Protein AF-A0A485KCX7-F1 (afdb_monomer)

pLDDT: mean 84.39, std 15.7, range [34.75, 98.12]

Organism: NCBI:txid120398

Structure (mmCIF, N/CA/C/O backbone):
data_AF-A0A485KCX7-F1
#
_entry.id   AF-A0A485KCX7-F1
#
loop_
_atom_site.group_PDB
_atom_site.id
_atom_site.type_symbol
_atom_site.label_atom_id
_atom_site.label_alt_id
_atom_site.label_comp_id
_atom_site.label_asym_id
_atom_site.label_entity_id
_atom_site.label_seq_id
_atom_site.pdbx_PDB_ins_code
_atom_site.Cartn_x
_atom_site.Cartn_y
_atom_site.Cartn_z
_atom_site.occupancy
_atom_site.B_iso_or_equiv
_atom_site.auth_seq_id
_atom_site.auth_comp_id
_atom_site.auth_asym_id
_atom_site.auth_atom_id
_atom_site.pdbx_PDB_model_num
ATOM 1 N N . MET A 1 1 ? 32.518 5.824 -32.317 1.00 42.19 1 MET A N 1
ATOM 2 C CA . MET A 1 1 ? 31.575 5.920 -33.453 1.00 42.19 1 MET A CA 1
ATOM 3 C C . MET A 1 1 ? 30.174 5.790 -32.867 1.00 42.19 1 MET A C 1
ATOM 5 O O . MET A 1 1 ? 29.836 4.712 -32.404 1.00 42.19 1 MET A O 1
ATOM 9 N N . TYR A 1 2 ? 29.415 6.881 -32.742 1.00 41.94 2 TYR A N 1
ATOM 10 C CA . TYR A 1 2 ? 28.062 6.826 -32.175 1.00 41.94 2 TYR A CA 1
ATOM 11 C C . TYR A 1 2 ? 27.085 6.428 -33.284 1.00 41.94 2 TYR A C 1
ATOM 13 O O . TYR A 1 2 ? 26.795 7.218 -34.177 1.00 41.94 2 TYR A O 1
ATOM 21 N N . SER A 1 3 ? 26.630 5.176 -33.279 1.00 48.94 3 SER A N 1
ATOM 22 C CA . SER A 1 3 ? 25.558 4.734 -34.171 1.00 48.94 3 SER A CA 1
ATOM 23 C C . SER A 1 3 ? 24.233 5.325 -33.687 1.00 48.94 3 SER A C 1
ATOM 25 O O . SER A 1 3 ? 23.755 4.950 -32.623 1.00 48.94 3 SER A O 1
ATOM 27 N N . HIS A 1 4 ? 23.604 6.186 -34.492 1.00 57.78 4 HIS A N 1
ATOM 28 C CA . HIS A 1 4 ? 22.244 6.708 -34.264 1.00 57.78 4 HIS A CA 1
ATOM 29 C C . HIS A 1 4 ? 21.130 5.654 -34.443 1.00 57.78 4 HIS A C 1
ATOM 31 O O . HIS A 1 4 ? 19.949 5.986 -34.403 1.00 57.78 4 HIS A O 1
ATOM 37 N N . ARG A 1 5 ? 21.481 4.390 -34.713 1.00 67.31 5 ARG A N 1
ATOM 38 C CA . ARG A 1 5 ? 20.522 3.311 -34.981 1.00 67.31 5 ARG A CA 1
ATOM 39 C C . ARG A 1 5 ? 20.225 2.524 -33.709 1.00 67.31 5 ARG A C 1
ATOM 41 O O . ARG A 1 5 ? 21.156 2.059 -33.056 1.00 67.31 5 ARG A O 1
ATOM 48 N N . LEU A 1 6 ? 18.934 2.354 -33.415 1.00 79.69 6 LEU A N 1
ATOM 49 C CA . LEU A 1 6 ? 18.443 1.627 -32.240 1.00 79.69 6 LEU A CA 1
ATOM 50 C C . LEU A 1 6 ? 18.735 0.123 -32.323 1.00 79.69 6 LEU A C 1
ATOM 52 O O . LEU A 1 6 ? 19.163 -0.486 -31.347 1.00 79.69 6 LEU A O 1
ATOM 56 N N . LEU A 1 7 ? 18.542 -0.453 -33.510 1.00 87.25 7 LEU A N 1
ATOM 57 C CA . LEU A 1 7 ? 18.726 -1.873 -33.784 1.00 87.25 7 LEU A CA 1
ATOM 58 C C . LEU A 1 7 ? 19.724 -2.071 -34.926 1.00 87.25 7 LEU A C 1
ATOM 60 O O . LEU A 1 7 ? 19.720 -1.331 -35.915 1.00 87.25 7 LEU A O 1
ATOM 64 N N . HIS A 1 8 ? 20.572 -3.084 -34.790 1.00 86.44 8 HIS A N 1
ATOM 65 C CA . HIS A 1 8 ? 21.501 -3.564 -35.807 1.00 86.44 8 HIS A CA 1
ATOM 66 C C . HIS A 1 8 ? 21.065 -4.946 -36.271 1.00 86.44 8 HIS A C 1
ATOM 68 O O . HIS A 1 8 ? 20.721 -5.802 -35.460 1.00 86.44 8 HIS A O 1
ATOM 74 N N . MET A 1 9 ? 21.100 -5.155 -37.582 1.00 89.62 9 MET A N 1
ATOM 75 C CA . MET A 1 9 ? 20.784 -6.427 -38.215 1.00 89.62 9 MET A CA 1
ATOM 76 C C . MET A 1 9 ? 22.079 -7.057 -38.717 1.00 89.62 9 MET A C 1
ATOM 78 O O . MET A 1 9 ? 22.803 -6.434 -39.494 1.00 89.62 9 MET A O 1
ATOM 82 N N . PHE A 1 10 ? 22.355 -8.283 -38.288 1.00 85.19 10 PHE A N 1
ATOM 83 C CA . PHE A 1 10 ? 23.543 -9.032 -38.675 1.00 85.19 10 PHE A CA 1
ATOM 84 C C . PHE A 1 10 ? 23.133 -10.254 -39.501 1.00 85.19 10 PHE A C 1
ATOM 86 O O . PHE A 1 10 ? 22.330 -11.060 -39.019 1.00 85.19 10 PHE A O 1
ATOM 93 N N . PRO A 1 11 ? 23.643 -10.407 -40.736 1.00 87.75 11 PRO A N 1
ATOM 94 C CA . PRO A 1 11 ? 23.338 -11.569 -41.557 1.00 87.75 11 PRO A CA 1
ATOM 95 C C . PRO A 1 11 ? 23.897 -12.843 -40.919 1.00 87.75 11 PRO A C 1
ATOM 97 O O . PRO A 1 11 ? 24.984 -12.852 -40.344 1.00 87.75 11 PRO A O 1
ATOM 100 N N . GLN A 1 12 ? 23.150 -13.933 -41.043 1.00 85.44 12 GLN A N 1
ATOM 101 C CA . GLN A 1 12 ? 23.597 -15.260 -40.651 1.00 85.44 12 GLN A CA 1
ATOM 102 C C . GLN A 1 12 ? 24.157 -15.999 -41.862 1.00 85.44 12 GLN A C 1
ATOM 104 O O . GLN A 1 12 ? 23.519 -16.120 -42.915 1.00 85.44 12 GLN A O 1
ATOM 109 N N . HIS A 1 13 ? 25.353 -16.540 -41.667 1.00 81.81 13 HIS A N 1
ATOM 110 C CA . HIS A 1 13 ? 26.088 -17.314 -42.654 1.00 81.81 13 HIS A CA 1
ATOM 111 C C . HIS A 1 13 ? 26.082 -18.785 -42.236 1.00 81.81 13 HIS A C 1
ATOM 113 O O . HIS A 1 13 ? 26.283 -19.095 -41.062 1.00 81.81 13 HIS A O 1
ATOM 119 N N . SER A 1 14 ? 25.843 -19.690 -43.181 1.00 79.38 14 SER A N 1
ATOM 120 C CA . SER A 1 14 ? 26.096 -21.121 -42.996 1.00 79.38 14 SER A CA 1
ATOM 121 C C . SER A 1 14 ? 27.225 -21.549 -43.930 1.00 79.38 14 SER A C 1
ATOM 123 O O . SER A 1 14 ? 27.584 -20.829 -44.862 1.00 79.38 14 SER A O 1
ATOM 125 N N . SER A 1 15 ? 27.782 -22.738 -43.710 1.00 77.75 15 SER A N 1
ATOM 126 C CA . SER A 1 15 ? 28.839 -23.292 -44.566 1.00 77.75 15 SER A CA 1
ATOM 127 C C . SER A 1 15 ? 28.416 -23.480 -46.029 1.00 77.75 15 SER A C 1
ATOM 129 O O . SER A 1 15 ? 29.278 -23.583 -46.896 1.00 77.75 15 SER A O 1
ATOM 131 N N . SER A 1 16 ? 27.110 -23.517 -46.311 1.00 79.06 16 SER A N 1
ATOM 132 C CA . SER A 1 16 ? 26.548 -23.741 -47.648 1.00 79.06 16 SER A CA 1
ATOM 133 C C . SER A 1 16 ? 25.790 -22.540 -48.223 1.00 79.06 16 SER A C 1
ATOM 135 O O . SER A 1 16 ? 25.491 -22.539 -49.416 1.00 79.06 16 SER A O 1
ATOM 137 N N . GLN A 1 17 ? 25.482 -21.512 -47.423 1.00 74.25 17 GLN A N 1
ATOM 138 C CA . GLN A 1 17 ? 24.741 -20.331 -47.871 1.00 74.25 17 GLN A CA 1
ATOM 139 C C . GLN A 1 17 ? 25.289 -19.044 -47.252 1.00 74.25 17 GLN A C 1
ATOM 141 O O . GLN A 1 17 ? 25.321 -18.869 -46.031 1.00 74.25 17 GLN A O 1
ATOM 146 N N . ALA A 1 18 ? 25.648 -18.104 -48.130 1.00 71.06 18 ALA A N 1
ATOM 147 C CA . ALA A 1 18 ? 26.152 -16.792 -47.743 1.00 71.06 18 ALA A CA 1
ATOM 148 C C . ALA A 1 18 ? 25.097 -15.928 -47.035 1.00 71.06 18 ALA A C 1
ATOM 150 O O . ALA A 1 18 ? 25.478 -15.048 -46.285 1.00 71.06 18 ALA A O 1
ATOM 151 N N . TYR A 1 19 ? 23.798 -16.165 -47.211 1.00 79.06 19 TYR A N 1
ATOM 152 C CA . TYR A 1 19 ? 22.747 -15.459 -46.473 1.00 79.06 19 TYR A CA 1
ATOM 153 C C . TYR A 1 19 ? 21.556 -16.398 -46.307 1.00 79.06 19 TYR A C 1
ATOM 155 O O . TYR A 1 19 ? 20.882 -16.699 -47.287 1.00 79.06 19 TYR A O 1
ATOM 163 N N . HIS A 1 20 ? 21.313 -16.886 -45.091 1.00 82.06 20 HIS A N 1
ATOM 164 C CA . HIS A 1 20 ? 20.176 -17.781 -44.808 1.00 82.06 20 HIS A CA 1
ATOM 165 C C . HIS A 1 20 ? 19.259 -17.266 -43.690 1.00 82.06 20 HIS A C 1
ATOM 167 O O . HIS A 1 20 ? 18.246 -17.885 -43.379 1.00 82.06 20 HIS A O 1
ATOM 173 N N . GLY A 1 21 ? 19.604 -16.123 -43.097 1.00 83.25 21 GLY A N 1
ATOM 174 C CA . GLY A 1 21 ? 18.861 -15.504 -42.011 1.00 83.25 21 GLY A CA 1
ATOM 175 C C . GLY A 1 21 ? 19.552 -14.236 -41.527 1.00 83.25 21 GLY A C 1
ATOM 176 O O . GLY A 1 21 ? 20.557 -13.800 -42.095 1.00 83.25 21 GLY A O 1
ATOM 177 N N . PHE A 1 22 ? 19.021 -13.650 -40.465 1.00 89.44 22 PHE A N 1
ATOM 178 C CA . PHE A 1 22 ? 19.660 -12.568 -39.730 1.00 89.44 22 PHE A CA 1
ATOM 179 C C . PHE A 1 22 ? 19.251 -12.641 -38.262 1.00 89.44 22 PHE A C 1
ATOM 181 O O . PHE A 1 22 ? 18.203 -13.191 -37.926 1.00 89.44 22 PHE A O 1
ATOM 188 N N . TYR A 1 23 ? 20.058 -12.047 -37.392 1.00 87.56 23 TYR A N 1
ATOM 189 C CA . TYR A 1 23 ? 19.634 -11.715 -36.038 1.00 87.56 23 TYR A CA 1
ATOM 190 C C . TYR A 1 23 ? 19.669 -10.202 -35.840 1.00 87.56 23 TYR A C 1
ATOM 192 O O . TYR A 1 23 ? 20.399 -9.480 -36.525 1.00 87.56 23 TYR A O 1
ATOM 200 N N . VAL A 1 24 ? 18.845 -9.725 -34.914 1.00 89.94 24 VAL A N 1
ATOM 201 C CA . VAL A 1 24 ? 18.750 -8.312 -34.555 1.00 89.94 24 VAL A CA 1
ATOM 202 C C . VAL A 1 24 ? 19.248 -8.145 -33.128 1.00 89.94 24 VAL A C 1
ATOM 204 O O . VAL A 1 24 ? 18.918 -8.946 -32.258 1.00 89.94 24 VAL A O 1
ATOM 207 N N . THR A 1 25 ? 20.043 -7.110 -32.888 1.00 90.56 25 THR A N 1
ATOM 208 C CA . THR A 1 25 ? 20.498 -6.725 -31.549 1.00 90.56 25 THR A CA 1
ATOM 209 C C . THR A 1 25 ? 20.440 -5.210 -31.388 1.00 90.56 25 THR A C 1
ATOM 211 O O . THR A 1 25 ? 20.336 -4.480 -32.378 1.00 90.56 25 THR A O 1
ATOM 214 N N . PHE A 1 26 ? 20.488 -4.719 -30.153 1.00 89.81 26 PHE A N 1
ATOM 215 C CA . PHE A 1 26 ? 20.577 -3.287 -29.895 1.00 89.81 26 PHE A CA 1
ATOM 216 C C . PHE A 1 26 ? 21.905 -2.723 -30.392 1.00 89.81 26 PHE A C 1
ATOM 218 O O . PHE A 1 26 ? 22.943 -3.380 -30.339 1.00 89.81 26 PHE A O 1
ATOM 225 N N . GLY A 1 27 ? 21.884 -1.469 -30.843 1.00 85.75 27 GLY A N 1
ATOM 226 C CA . GLY A 1 27 ? 23.098 -0.783 -31.284 1.00 85.75 27 GLY A CA 1
ATOM 227 C C . GLY A 1 27 ? 24.128 -0.558 -30.166 1.00 85.75 27 GLY A C 1
ATOM 228 O O . GLY A 1 27 ? 25.278 -0.242 -30.463 1.00 85.75 27 GLY A O 1
ATOM 229 N N . SER A 1 28 ? 23.717 -0.681 -28.896 1.00 86.56 28 SER A N 1
ATOM 230 C CA . SER A 1 28 ? 24.565 -0.717 -27.693 1.00 86.56 28 SER A CA 1
ATOM 231 C C . SER A 1 28 ? 23.729 -1.070 -26.453 1.00 86.56 28 SER A C 1
ATOM 233 O O . SER A 1 28 ? 22.510 -0.883 -26.480 1.00 86.56 28 SER A O 1
ATOM 235 N N . ASP A 1 29 ? 24.373 -1.461 -25.351 1.00 85.31 29 ASP A N 1
ATOM 236 C CA . ASP A 1 29 ? 23.701 -1.693 -24.059 1.00 85.31 29 ASP A CA 1
ATOM 237 C C . ASP A 1 29 ? 22.976 -0.439 -23.554 1.00 85.31 29 ASP A C 1
ATOM 239 O O . ASP A 1 29 ? 21.819 -0.506 -23.154 1.00 85.31 29 ASP A O 1
ATOM 243 N N . LYS A 1 30 ? 23.592 0.742 -23.704 1.00 84.44 30 LYS A N 1
ATOM 244 C CA . LYS A 1 30 ? 22.960 2.025 -23.356 1.00 84.44 30 LYS A CA 1
ATOM 245 C C . LYS A 1 30 ? 21.650 2.263 -24.117 1.00 84.44 30 LYS A C 1
ATOM 247 O O . LYS A 1 30 ? 20.705 2.813 -23.565 1.00 84.44 30 LYS A O 1
ATOM 252 N N . ILE A 1 31 ? 21.595 1.885 -25.397 1.00 85.25 31 ILE A N 1
ATOM 253 C CA . ILE A 1 31 ? 20.362 1.981 -26.191 1.00 85.25 31 ILE A CA 1
ATOM 254 C C . ILE A 1 31 ? 19.328 0.971 -25.683 1.00 85.25 31 ILE A C 1
ATOM 256 O O . ILE A 1 31 ? 18.152 1.315 -25.605 1.00 85.25 31 ILE A O 1
ATOM 260 N N . ALA A 1 32 ? 19.750 -0.248 -25.335 1.00 84.50 32 ALA A N 1
ATOM 261 C CA . ALA A 1 32 ? 18.863 -1.266 -24.780 1.00 84.50 32 ALA A CA 1
ATOM 262 C C . ALA A 1 32 ? 18.208 -0.791 -23.472 1.00 84.50 32 ALA A C 1
ATOM 264 O O . ALA A 1 32 ? 16.987 -0.865 -23.344 1.00 84.50 32 ALA A O 1
ATOM 265 N N . GLU A 1 33 ? 19.000 -0.229 -22.553 1.00 84.56 33 GLU A N 1
ATOM 266 C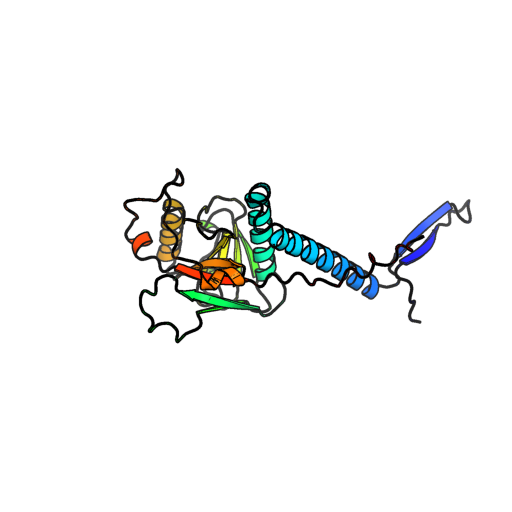 CA . GLU A 1 33 ? 18.529 0.365 -21.294 1.00 84.56 33 GLU A CA 1
ATOM 267 C C . GLU A 1 33 ? 17.545 1.513 -21.546 1.00 84.56 33 GLU A C 1
ATOM 269 O O . GLU A 1 33 ? 16.446 1.517 -21.004 1.00 84.56 33 GLU A O 1
ATOM 274 N N . GLN A 1 34 ? 17.874 2.442 -22.450 1.00 85.19 34 GLN A N 1
ATOM 275 C CA . GLN A 1 34 ? 16.979 3.555 -22.785 1.00 85.19 34 GLN A CA 1
ATOM 276 C C . GLN A 1 34 ? 15.652 3.097 -23.398 1.00 85.19 34 GLN A C 1
ATOM 278 O O . GLN A 1 34 ? 14.607 3.674 -23.104 1.00 85.19 34 GLN A O 1
ATOM 283 N N . VAL A 1 35 ? 15.674 2.086 -24.272 1.00 86.06 35 VAL A N 1
ATOM 284 C CA . VAL A 1 35 ? 14.447 1.514 -24.843 1.00 86.06 35 VAL A CA 1
ATOM 285 C C . VAL A 1 35 ? 13.622 0.837 -23.751 1.00 86.06 35 VAL A C 1
ATOM 287 O O . VAL A 1 35 ? 12.415 1.060 -23.694 1.00 86.06 35 VAL A O 1
ATOM 290 N N . TYR A 1 36 ? 14.260 0.060 -22.873 1.00 86.25 36 TYR A N 1
ATOM 291 C CA . TYR A 1 36 ? 13.602 -0.578 -21.735 1.00 86.25 36 TYR A CA 1
ATOM 292 C C . TYR A 1 36 ? 12.924 0.451 -20.821 1.00 86.25 36 TYR A C 1
ATOM 294 O O . TYR A 1 36 ? 11.723 0.344 -20.568 1.00 86.25 36 TYR A O 1
ATOM 302 N N . ASP A 1 37 ? 13.659 1.481 -20.398 1.00 83.75 37 ASP A N 1
ATOM 303 C CA . ASP A 1 37 ? 13.145 2.537 -19.527 1.00 83.75 37 ASP A CA 1
ATOM 304 C C . ASP A 1 37 ? 11.987 3.289 -20.187 1.00 83.75 37 ASP A C 1
ATOM 306 O O . ASP A 1 37 ? 10.970 3.545 -19.547 1.00 83.75 37 ASP A O 1
ATOM 310 N N . ASN A 1 38 ? 12.095 3.608 -21.481 1.00 86.19 38 ASN A N 1
ATOM 311 C CA . ASN A 1 38 ? 11.027 4.293 -22.209 1.00 86.19 38 ASN A CA 1
ATOM 312 C C . ASN A 1 38 ? 9.742 3.461 -22.273 1.00 86.19 38 ASN A C 1
ATOM 314 O O . ASN A 1 38 ? 8.678 3.990 -21.969 1.00 86.19 38 ASN A O 1
ATOM 318 N N . VAL A 1 39 ? 9.831 2.172 -22.620 1.00 87.56 39 VAL A N 1
ATOM 319 C CA . VAL A 1 39 ? 8.656 1.285 -22.697 1.00 87.56 39 VAL A CA 1
ATOM 320 C C . VAL A 1 39 ? 8.027 1.083 -21.319 1.00 87.56 39 VAL A C 1
ATOM 322 O O . VAL A 1 39 ? 6.800 1.095 -21.191 1.00 87.56 39 VAL A O 1
ATOM 325 N N . MET A 1 40 ? 8.853 0.919 -20.281 1.00 83.44 40 MET A N 1
ATOM 326 C CA . MET A 1 40 ? 8.382 0.792 -18.902 1.00 83.44 40 MET A CA 1
ATOM 327 C C . MET A 1 40 ? 7.648 2.061 -18.455 1.00 83.44 40 MET A C 1
ATOM 329 O O . MET A 1 40 ? 6.521 1.981 -17.965 1.00 83.44 40 MET A O 1
ATOM 333 N N . ASN A 1 41 ? 8.254 3.231 -18.675 1.00 83.50 41 ASN A N 1
ATOM 334 C CA . ASN A 1 41 ? 7.676 4.520 -18.306 1.00 83.50 41 ASN A CA 1
ATOM 335 C C . ASN A 1 41 ? 6.379 4.798 -19.072 1.00 83.50 41 ASN A C 1
ATOM 337 O O . ASN A 1 41 ? 5.380 5.133 -18.447 1.00 83.50 41 ASN A O 1
ATOM 341 N N . GLU A 1 42 ? 6.350 4.584 -20.390 1.00 87.12 42 GLU A N 1
ATOM 342 C CA . GLU A 1 42 ? 5.147 4.765 -21.213 1.00 87.12 42 GLU A CA 1
ATOM 343 C C . GLU A 1 42 ? 4.007 3.836 -20.766 1.00 87.12 42 GLU A C 1
ATOM 345 O O . GLU A 1 42 ? 2.856 4.255 -20.647 1.00 87.12 42 GLU A O 1
ATOM 350 N N . SER A 1 43 ? 4.316 2.576 -20.449 1.00 86.38 43 SER A N 1
ATOM 351 C CA . SER A 1 43 ? 3.316 1.626 -19.950 1.00 86.38 43 SER A CA 1
ATOM 352 C C . SER A 1 43 ? 2.746 2.061 -18.597 1.00 86.38 43 SER A C 1
ATOM 354 O O . SER A 1 43 ? 1.531 2.022 -18.393 1.00 86.38 43 SER A O 1
ATOM 356 N N . MET A 1 44 ? 3.605 2.515 -17.680 1.00 82.81 44 MET A N 1
ATOM 357 C CA . MET A 1 44 ? 3.187 3.032 -16.374 1.00 82.81 44 MET A CA 1
ATOM 358 C C . MET A 1 44 ? 2.378 4.329 -16.495 1.00 82.81 44 MET A C 1
ATOM 360 O O . MET A 1 44 ? 1.374 4.488 -15.794 1.00 82.81 44 MET A O 1
ATOM 364 N N . GLU A 1 45 ? 2.759 5.228 -17.404 1.00 85.38 45 GLU A N 1
ATOM 365 C CA . GLU A 1 45 ? 2.009 6.444 -17.732 1.00 85.38 45 GLU A CA 1
ATOM 366 C C . GLU A 1 45 ? 0.618 6.097 -18.272 1.00 85.38 45 GLU A C 1
ATOM 368 O O . GLU A 1 45 ? -0.372 6.629 -17.773 1.00 85.38 45 GLU A O 1
ATOM 373 N N . ASN A 1 46 ? 0.512 5.145 -19.203 1.00 88.44 46 ASN A N 1
ATOM 374 C CA . ASN A 1 46 ? -0.763 4.701 -19.771 1.00 88.44 46 ASN A CA 1
ATOM 375 C C . ASN A 1 46 ? -1.686 4.060 -18.723 1.00 88.44 46 ASN A C 1
ATOM 377 O O . ASN A 1 46 ? -2.883 4.352 -18.693 1.00 88.44 46 ASN A O 1
ATOM 381 N N . LEU A 1 47 ? -1.149 3.225 -17.825 1.00 88.31 47 LEU A N 1
ATOM 382 C CA . LEU A 1 47 ? -1.921 2.643 -16.719 1.00 88.31 47 LEU A CA 1
ATOM 383 C C . LEU A 1 47 ? -2.394 3.716 -15.730 1.00 88.31 47 LEU A C 1
ATOM 385 O O . LEU A 1 47 ? -3.538 3.682 -15.274 1.00 88.31 47 LEU A O 1
ATOM 389 N N . THR A 1 48 ? -1.538 4.693 -15.428 1.00 86.25 48 THR A N 1
ATOM 390 C CA . THR A 1 48 ? -1.880 5.818 -14.549 1.00 86.25 48 THR A CA 1
ATOM 391 C C . THR A 1 48 ? -2.945 6.708 -15.186 1.00 86.25 48 THR A C 1
ATOM 393 O O . THR A 1 48 ? -3.948 7.025 -14.545 1.00 86.25 48 THR A O 1
ATOM 396 N N . ALA A 1 49 ? -2.790 7.040 -16.468 1.00 88.50 49 ALA A N 1
ATOM 397 C CA . ALA A 1 49 ? -3.769 7.791 -17.243 1.00 88.50 49 ALA A CA 1
ATOM 398 C C . ALA A 1 49 ? -5.116 7.065 -17.283 1.00 88.50 49 ALA A C 1
ATOM 400 O O . ALA A 1 49 ? -6.143 7.687 -17.028 1.00 88.50 49 ALA A O 1
ATOM 401 N N . PHE A 1 50 ? -5.125 5.747 -17.503 1.00 89.75 50 PHE A N 1
ATOM 402 C CA . PHE A 1 50 ? -6.346 4.947 -17.450 1.00 89.75 50 PHE A CA 1
ATOM 403 C C . PHE A 1 50 ? -7.063 5.074 -16.096 1.00 89.75 50 PHE A C 1
ATOM 405 O O . PHE A 1 50 ? -8.277 5.289 -16.076 1.00 89.75 50 PHE A O 1
ATOM 412 N N . MET A 1 51 ? -6.337 4.979 -14.972 1.00 89.38 51 MET A N 1
ATOM 413 C CA . MET A 1 51 ? -6.924 5.114 -13.631 1.00 89.38 51 MET A CA 1
ATOM 414 C C . MET A 1 51 ? -7.552 6.492 -13.392 1.00 89.38 51 MET A C 1
ATOM 416 O O . MET A 1 51 ? -8.607 6.569 -12.760 1.00 89.38 51 MET A O 1
ATOM 420 N N . VAL A 1 52 ? -6.911 7.554 -13.893 1.00 86.38 52 VAL A N 1
ATOM 421 C CA . VAL A 1 52 ? -7.364 8.945 -13.742 1.00 86.38 52 VAL A CA 1
ATOM 422 C C . VAL A 1 52 ? -8.541 9.255 -14.670 1.00 86.38 52 VAL A C 1
ATOM 424 O O . VAL A 1 52 ? -9.567 9.738 -14.204 1.00 86.38 52 VAL A O 1
ATOM 427 N N . ILE A 1 53 ? -8.436 8.934 -15.962 1.00 88.00 53 ILE A N 1
ATOM 428 C CA . ILE A 1 53 ? -9.478 9.209 -16.969 1.00 88.00 53 ILE A CA 1
ATOM 429 C C . ILE A 1 53 ? -10.785 8.498 -16.612 1.00 88.00 53 ILE A C 1
ATOM 431 O O . ILE A 1 53 ? -11.864 9.059 -16.769 1.00 88.00 53 ILE A O 1
ATOM 435 N N . ASN A 1 54 ? -10.695 7.275 -16.090 1.00 87.88 54 ASN A N 1
ATOM 436 C CA . ASN A 1 54 ? -11.860 6.465 -15.743 1.00 87.88 54 ASN A CA 1
ATOM 437 C C . ASN A 1 54 ? -12.256 6.611 -14.268 1.00 87.88 54 ASN A C 1
ATOM 439 O O . ASN A 1 54 ? -12.890 5.713 -13.715 1.00 87.88 54 ASN A O 1
ATOM 443 N N . MET A 1 55 ? -11.880 7.706 -13.593 1.00 84.94 55 MET A N 1
ATOM 444 C CA . MET A 1 55 ? -12.088 7.831 -12.147 1.00 84.94 55 MET A CA 1
ATOM 445 C C . MET A 1 55 ? -13.561 7.716 -11.719 1.00 84.94 55 MET A C 1
ATOM 447 O O . MET A 1 55 ? -13.845 7.149 -10.660 1.00 84.94 55 MET A O 1
ATOM 451 N N . GLU A 1 56 ? -14.480 8.177 -12.569 1.00 86.06 56 GLU A N 1
ATOM 452 C CA . GLU A 1 56 ? -15.932 8.158 -12.346 1.00 86.06 56 GLU A CA 1
ATOM 453 C C . GLU A 1 56 ? -16.621 6.901 -12.900 1.00 86.06 56 GLU A C 1
ATOM 455 O O . GLU A 1 56 ? -17.782 6.639 -12.586 1.00 86.06 56 GLU A O 1
ATOM 460 N N . ASP A 1 57 ? -15.917 6.080 -13.686 1.00 88.31 57 ASP A N 1
ATOM 461 C CA . ASP A 1 57 ? -16.484 4.845 -14.217 1.00 88.31 57 ASP A CA 1
ATOM 462 C C . ASP A 1 57 ? -16.553 3.773 -13.122 1.00 88.31 57 ASP A C 1
ATOM 464 O O . ASP A 1 57 ? -15.544 3.289 -12.587 1.00 88.31 57 ASP A O 1
ATOM 468 N N . THR A 1 58 ? -17.781 3.396 -12.781 1.00 88.19 58 THR A N 1
ATOM 469 C CA . THR A 1 58 ? -18.069 2.398 -11.751 1.00 88.19 58 THR A CA 1
ATOM 470 C C . THR A 1 58 ? -17.753 0.978 -12.215 1.00 88.19 58 THR A C 1
ATOM 472 O O . THR A 1 58 ? -17.352 0.157 -11.384 1.00 88.19 58 THR A O 1
ATOM 475 N N . ASN A 1 59 ? -17.826 0.690 -13.521 1.00 90.25 59 ASN A N 1
ATOM 476 C CA . ASN A 1 59 ? -17.556 -0.645 -14.063 1.00 90.25 59 ASN A CA 1
ATOM 477 C C . ASN A 1 59 ? -16.075 -1.022 -13.939 1.00 90.25 59 ASN A C 1
ATOM 479 O O . ASN A 1 59 ? -15.743 -2.177 -13.672 1.00 90.25 59 ASN A O 1
ATOM 483 N N . SER A 1 60 ? -15.177 -0.044 -14.062 1.00 89.94 60 SER A N 1
ATOM 484 C CA . SER A 1 60 ? -13.735 -0.241 -13.888 1.00 89.94 60 SER A CA 1
ATOM 485 C C . SER A 1 60 ? -13.246 -0.102 -12.444 1.00 89.94 60 SER A C 1
ATOM 487 O O . SER A 1 60 ? -12.067 -0.340 -12.190 1.00 89.94 60 SER A O 1
ATOM 489 N N . SER A 1 61 ? -14.108 0.236 -11.477 1.00 88.38 61 SER A N 1
ATOM 490 C CA . SER A 1 61 ? -13.720 0.539 -10.084 1.00 88.38 61 SER A CA 1
ATOM 491 C C . SER A 1 61 ? -12.825 -0.528 -9.438 1.00 88.38 61 SER A C 1
ATOM 493 O O . SER A 1 61 ? -11.770 -0.212 -8.887 1.00 88.38 61 SER A O 1
ATOM 495 N N . SER A 1 62 ? -13.195 -1.805 -9.564 1.00 89.31 62 SER A N 1
ATOM 496 C CA . SER A 1 62 ? -12.424 -2.929 -9.013 1.00 89.31 62 SER A CA 1
ATOM 497 C C . SER A 1 62 ? -11.061 -3.090 -9.692 1.00 89.31 62 SER A C 1
ATOM 499 O O . SER A 1 62 ? -10.063 -3.377 -9.030 1.00 89.31 62 SER A O 1
ATOM 501 N N . PHE A 1 63 ? -11.006 -2.884 -11.010 1.00 90.56 63 PHE A N 1
ATOM 502 C CA . PHE A 1 63 ? -9.769 -2.969 -11.782 1.00 90.56 63 PHE A CA 1
ATOM 503 C C . PHE A 1 63 ? -8.832 -1.795 -11.472 1.00 90.56 63 PHE A C 1
ATOM 505 O O . PHE A 1 63 ? -7.662 -2.017 -11.167 1.00 90.56 63 PHE A O 1
ATOM 512 N N . ARG A 1 64 ? -9.356 -0.563 -11.433 1.00 93.25 64 ARG A N 1
ATOM 513 C CA . ARG A 1 64 ? -8.607 0.638 -11.029 1.00 93.25 64 ARG A CA 1
ATOM 514 C C . ARG A 1 64 ? -8.069 0.521 -9.612 1.00 93.25 64 ARG A C 1
ATOM 516 O O . ARG A 1 64 ? -6.906 0.827 -9.389 1.00 93.25 64 ARG A O 1
ATOM 523 N N . GLY A 1 65 ? -8.874 0.016 -8.676 1.00 92.56 65 GLY A N 1
ATOM 524 C CA . GLY A 1 65 ? -8.419 -0.237 -7.310 1.00 92.56 65 GLY A CA 1
ATOM 525 C C . GLY A 1 65 ? -7.229 -1.196 -7.272 1.00 92.56 65 GLY A C 1
ATOM 526 O O . GLY A 1 65 ? -6.264 -0.951 -6.552 1.00 92.56 65 GLY A O 1
ATOM 527 N N . LYS A 1 66 ? -7.240 -2.244 -8.107 1.00 91.81 66 LYS A N 1
ATOM 528 C CA . LYS A 1 66 ? -6.113 -3.179 -8.189 1.00 91.81 66 LYS A CA 1
ATOM 529 C C . LYS A 1 66 ? -4.868 -2.568 -8.834 1.00 91.81 66 LYS A C 1
ATOM 531 O O . LYS A 1 66 ? -3.762 -2.818 -8.360 1.00 91.81 66 LYS A O 1
ATOM 536 N N . LEU A 1 67 ? -5.032 -1.785 -9.899 1.00 92.8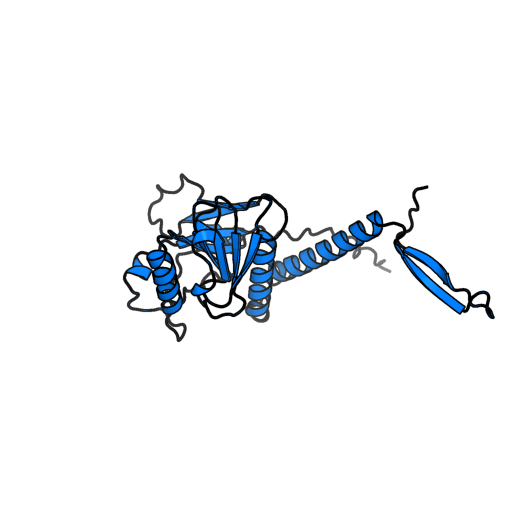1 67 LEU A N 1
ATOM 537 C CA . LEU A 1 67 ? -3.920 -1.059 -10.515 1.00 92.81 67 LEU A CA 1
ATOM 538 C C . LEU A 1 67 ? -3.298 -0.061 -9.535 1.00 92.81 67 LEU A C 1
ATOM 540 O O . LEU A 1 67 ? -2.076 0.022 -9.453 1.00 92.81 67 LEU A O 1
ATOM 544 N N . PHE A 1 68 ? -4.121 0.624 -8.742 1.00 93.88 68 PHE A N 1
ATOM 545 C CA . PHE A 1 68 ? -3.656 1.564 -7.731 1.00 93.88 68 PHE A CA 1
ATOM 546 C C . PHE A 1 68 ? -2.850 0.870 -6.627 1.00 93.88 68 PHE A C 1
ATOM 548 O O . PHE A 1 68 ? -1.756 1.317 -6.298 1.00 93.88 68 PHE A O 1
ATOM 555 N N . GLU A 1 69 ? -3.327 -0.270 -6.117 1.00 94.19 69 GLU A N 1
ATOM 556 C CA . GLU A 1 69 ? -2.574 -1.105 -5.166 1.00 94.19 69 GLU A CA 1
ATOM 557 C C . GLU A 1 69 ? -1.186 -1.476 -5.731 1.00 94.19 69 GLU A C 1
ATOM 559 O O . GLU A 1 69 ? -0.163 -1.319 -5.065 1.00 94.19 69 GLU A O 1
ATOM 564 N N . ILE A 1 70 ? -1.124 -1.914 -6.997 1.00 91.50 70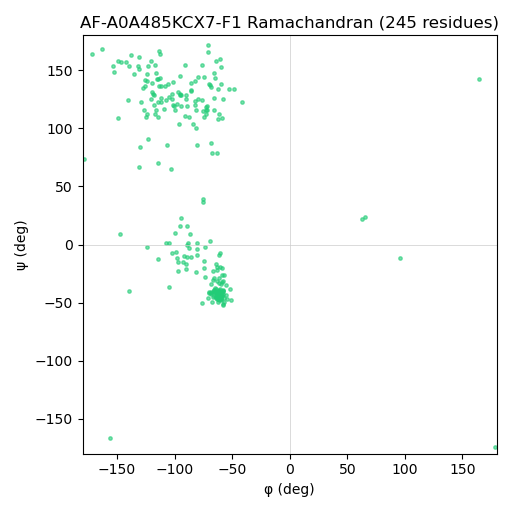 ILE A N 1
ATOM 565 C CA . ILE A 1 70 ? 0.137 -2.246 -7.685 1.00 91.50 70 ILE A CA 1
ATOM 566 C C . ILE A 1 70 ? 1.042 -1.015 -7.814 1.00 91.50 70 ILE A C 1
ATOM 568 O O . ILE A 1 70 ? 2.237 -1.106 -7.531 1.00 91.50 70 ILE A O 1
ATOM 572 N N . PHE A 1 71 ? 0.481 0.127 -8.206 1.00 91.31 71 PHE A N 1
ATOM 573 C CA . PHE A 1 71 ? 1.202 1.389 -8.328 1.00 91.31 71 PHE A CA 1
ATOM 574 C C . PHE A 1 71 ? 1.822 1.819 -6.992 1.00 91.31 71 PHE A C 1
ATOM 576 O O . PHE A 1 71 ? 3.009 2.138 -6.935 1.00 91.31 71 PHE A O 1
ATOM 583 N N . CYS A 1 72 ? 1.068 1.742 -5.896 1.00 92.88 72 CYS A N 1
ATOM 584 C CA . CYS A 1 72 ? 1.577 2.041 -4.563 1.00 92.88 72 CYS A CA 1
ATOM 585 C C . CYS A 1 72 ? 2.687 1.071 -4.135 1.00 92.88 72 CYS A C 1
ATOM 587 O O . CYS A 1 72 ? 3.713 1.517 -3.631 1.00 92.88 72 CYS A O 1
ATOM 589 N N . HIS A 1 73 ? 2.549 -0.236 -4.379 1.00 92.88 73 HIS A N 1
ATOM 590 C CA . HIS A 1 73 ? 3.645 -1.178 -4.119 1.00 92.88 73 HIS A CA 1
ATOM 591 C C . HIS A 1 73 ? 4.916 -0.807 -4.889 1.00 92.88 73 HIS A C 1
ATOM 593 O O . HIS A 1 73 ? 6.006 -0.843 -4.316 1.00 92.88 73 HIS A O 1
ATOM 599 N N . HIS A 1 74 ? 4.779 -0.418 -6.161 1.00 87.62 74 HIS A N 1
ATOM 600 C CA . HIS A 1 74 ? 5.910 0.059 -6.947 1.00 87.62 74 HIS A CA 1
ATOM 601 C C . HIS A 1 74 ? 6.547 1.294 -6.320 1.00 87.62 74 HIS A C 1
ATOM 603 O O . HIS A 1 74 ? 7.762 1.299 -6.176 1.00 87.62 74 HIS A O 1
ATOM 609 N N . HIS A 1 75 ? 5.747 2.251 -5.848 1.00 87.19 75 HIS A N 1
ATOM 610 C CA . HIS A 1 75 ? 6.227 3.479 -5.211 1.00 87.19 75 HIS A CA 1
ATOM 611 C C . HIS A 1 75 ? 7.077 3.241 -3.948 1.00 87.19 75 HIS A C 1
ATOM 613 O O . HIS A 1 75 ? 8.022 3.979 -3.695 1.00 87.19 75 HIS A O 1
ATOM 619 N N . TRP A 1 76 ? 6.784 2.196 -3.165 1.00 87.81 76 TRP A N 1
ATOM 620 C CA . TRP A 1 76 ? 7.619 1.807 -2.014 1.00 87.81 76 TRP A CA 1
ATOM 621 C C . TRP A 1 76 ? 8.853 0.983 -2.394 1.00 87.81 76 TRP A C 1
ATOM 623 O O . TRP A 1 76 ? 9.807 0.924 -1.624 1.00 87.81 76 TRP A O 1
ATOM 633 N N . SER A 1 77 ? 8.821 0.309 -3.544 1.00 81.88 77 SER A N 1
ATOM 634 C CA . SER A 1 77 ? 9.909 -0.559 -4.019 1.00 81.88 77 SER A CA 1
ATOM 635 C C . SER A 1 77 ? 10.861 0.114 -5.012 1.00 81.88 77 SER A C 1
ATOM 637 O O . SER A 1 77 ? 11.929 -0.427 -5.295 1.00 81.88 77 SER A O 1
ATOM 639 N N . SER A 1 78 ? 10.473 1.258 -5.578 1.00 75.50 78 SER A N 1
ATOM 640 C CA . SER A 1 78 ? 11.263 1.992 -6.558 1.00 75.50 78 SER A CA 1
ATOM 641 C C . SER A 1 78 ? 12.434 2.703 -5.894 1.00 75.50 78 SER A C 1
ATOM 643 O O . SER A 1 78 ? 12.316 3.230 -4.791 1.00 75.50 78 SER A O 1
ATOM 645 N N . SER A 1 79 ? 13.563 2.767 -6.598 1.00 61.12 79 SER A N 1
ATOM 646 C CA . SER A 1 79 ? 14.694 3.585 -6.175 1.00 61.12 79 SER A CA 1
ATOM 647 C C . SER A 1 79 ? 14.315 5.064 -6.233 1.00 61.12 79 SER A C 1
ATOM 649 O O . SER A 1 79 ? 14.071 5.601 -7.313 1.00 61.12 79 SER A O 1
ATOM 651 N N . GLY A 1 80 ? 14.299 5.731 -5.087 1.00 68.81 80 GLY A N 1
ATOM 652 C CA . GLY A 1 80 ? 13.991 7.154 -5.011 1.00 68.81 80 GLY A CA 1
ATOM 653 C C . GLY A 1 80 ? 13.665 7.565 -3.587 1.00 68.81 80 GLY A C 1
ATOM 654 O O . GLY A 1 80 ? 13.062 6.807 -2.836 1.00 68.81 80 GLY A O 1
ATOM 655 N N . GLN A 1 81 ? 14.106 8.755 -3.187 1.00 84.88 81 GLN A N 1
ATOM 656 C CA . GLN A 1 81 ? 13.656 9.319 -1.923 1.00 84.88 81 GLN A CA 1
ATOM 657 C C . GLN A 1 81 ? 12.286 9.957 -2.150 1.00 84.88 81 GLN A C 1
ATOM 659 O O . GLN A 1 81 ? 12.167 10.931 -2.895 1.00 84.88 81 GLN A O 1
ATOM 664 N N . HIS A 1 82 ? 11.262 9.417 -1.497 1.00 88.00 82 HIS A N 1
ATOM 665 C CA . HIS A 1 82 ? 9.899 9.928 -1.571 1.00 88.00 82 HIS A CA 1
ATOM 666 C C . HIS A 1 82 ? 9.448 10.428 -0.198 1.00 88.00 82 HIS A C 1
ATOM 668 O O . HIS A 1 82 ? 9.843 9.907 0.847 1.00 88.00 82 HIS A O 1
ATOM 674 N N . LYS A 1 83 ? 8.602 11.456 -0.193 1.00 91.75 83 LYS A N 1
ATOM 675 C CA . LYS A 1 83 ? 7.903 11.928 1.003 1.00 91.75 83 LYS A CA 1
ATOM 676 C C . LYS A 1 83 ? 6.421 11.969 0.672 1.00 91.75 83 LYS A C 1
ATOM 678 O O . LYS A 1 83 ? 6.010 12.725 -0.205 1.00 91.75 83 LYS A O 1
ATOM 683 N N . LEU A 1 84 ? 5.636 11.151 1.360 1.00 94.00 84 LEU A N 1
ATOM 684 C CA . LEU A 1 84 ? 4.186 11.165 1.233 1.00 94.00 84 LEU A CA 1
ATOM 685 C C . LEU A 1 84 ? 3.615 12.130 2.254 1.00 94.00 84 LEU A C 1
ATOM 687 O O . LEU A 1 84 ? 3.951 12.049 3.434 1.00 94.00 84 LEU A O 1
ATOM 691 N N . ILE A 1 85 ? 2.771 13.039 1.785 1.00 94.69 85 ILE A N 1
ATOM 692 C CA . ILE A 1 85 ? 2.140 14.068 2.608 1.00 94.69 85 ILE A CA 1
ATOM 693 C C . ILE A 1 85 ? 0.709 13.661 2.912 1.00 94.69 85 ILE A C 1
ATOM 695 O O . ILE A 1 85 ? 0.004 13.139 2.046 1.00 94.69 85 ILE A O 1
ATOM 699 N N . GLY A 1 86 ? 0.283 13.899 4.143 1.00 94.31 86 GLY A N 1
ATOM 700 C CA . GLY A 1 86 ? -0.987 13.429 4.645 1.00 94.31 86 GLY A CA 1
ATOM 701 C C . GLY A 1 86 ? -1.537 14.238 5.803 1.00 94.31 86 GLY A C 1
ATOM 702 O O . GLY A 1 86 ? -1.073 15.331 6.124 1.00 94.31 86 GLY A O 1
ATOM 703 N N . LYS A 1 87 ? -2.548 13.659 6.445 1.00 93.25 87 LYS A N 1
ATOM 704 C CA . LYS A 1 87 ? -3.195 14.215 7.629 1.00 93.25 87 LYS A CA 1
ATOM 705 C C . LYS A 1 87 ? -3.658 13.118 8.582 1.00 93.25 87 LYS A C 1
ATOM 707 O O . LYS A 1 87 ? -3.930 11.985 8.178 1.00 93.25 87 LYS A O 1
ATOM 712 N N . LEU A 1 88 ? -3.804 13.500 9.844 1.00 93.44 88 LEU A N 1
ATOM 713 C CA . LEU A 1 88 ? -4.584 12.764 10.832 1.00 93.44 88 LEU A CA 1
ATOM 714 C C . LEU A 1 88 ? -6.080 12.881 10.491 1.00 93.44 88 LEU A C 1
ATOM 716 O O . LEU A 1 88 ? -6.547 13.963 10.142 1.00 93.44 88 LEU A O 1
ATOM 720 N N . LEU A 1 89 ? -6.842 11.791 10.602 1.00 91.88 89 LEU A N 1
ATOM 721 C CA . LEU A 1 89 ? -8.271 11.790 10.260 1.00 91.88 89 LEU A CA 1
ATOM 722 C C . LEU A 1 89 ? -9.188 12.153 11.440 1.00 91.88 89 LEU A C 1
ATOM 724 O O . LEU A 1 89 ? -10.308 12.593 11.215 1.00 91.88 89 LEU A O 1
ATOM 728 N N . HIS A 1 90 ? -8.721 12.014 12.684 1.00 82.62 90 HIS A N 1
ATOM 729 C CA . HIS A 1 90 ? -9.523 12.214 13.904 1.00 82.62 90 HIS A CA 1
ATOM 730 C C . HIS A 1 90 ? -9.533 13.657 14.450 1.00 82.62 90 HIS A C 1
ATOM 732 O O . HIS A 1 90 ? -9.884 13.864 15.610 1.00 82.62 90 HIS A O 1
ATOM 738 N N . SER A 1 91 ? -9.119 14.665 13.673 1.00 62.56 91 SER A N 1
ATOM 739 C CA . SER A 1 91 ? -9.103 16.047 14.168 1.00 62.56 91 SER A CA 1
ATOM 740 C C . SER A 1 91 ? -10.481 16.710 14.081 1.00 62.56 91 SER A C 1
ATOM 742 O O . SER A 1 91 ? -10.853 17.237 13.033 1.00 62.56 91 SER A O 1
ATOM 744 N N . ASP A 1 92 ? -11.196 16.760 15.203 1.00 54.72 92 ASP A N 1
ATOM 745 C CA . ASP A 1 92 ? -12.387 17.611 15.368 1.00 54.72 92 ASP A CA 1
ATOM 746 C C . ASP A 1 92 ? -12.039 19.079 15.698 1.00 54.72 92 ASP A C 1
ATOM 748 O O . ASP A 1 92 ? -12.924 19.913 15.887 1.00 54.72 92 ASP A O 1
ATOM 752 N N . SER A 1 93 ? -10.755 19.439 15.771 1.00 46.31 93 SER A N 1
ATOM 753 C CA . SER A 1 93 ? -10.305 20.777 16.154 1.00 46.31 93 SER A CA 1
ATOM 754 C C . SER A 1 93 ? -9.515 21.463 15.038 1.00 46.31 93 SER A C 1
ATOM 756 O O . SER A 1 93 ? -8.534 20.942 14.515 1.00 46.31 93 SER A O 1
ATOM 758 N N . GLN A 1 94 ? -9.897 22.705 14.722 1.00 48.00 94 GLN A N 1
ATOM 759 C CA . GLN A 1 94 ? -9.165 23.588 13.798 1.00 48.00 94 GLN A CA 1
ATOM 760 C C . GLN A 1 94 ? -7.718 23.901 14.247 1.00 48.00 94 GLN A C 1
ATOM 762 O O . GLN A 1 94 ? -6.957 24.486 13.487 1.00 48.00 94 GLN A O 1
ATOM 767 N N . ALA A 1 95 ? -7.322 23.493 15.458 1.00 43.09 95 ALA A N 1
ATOM 768 C CA . ALA A 1 95 ? -6.017 23.769 16.060 1.00 43.09 95 ALA A CA 1
ATOM 769 C C . ALA A 1 95 ? -4.904 22.770 15.677 1.00 43.09 95 ALA A C 1
ATOM 771 O O . ALA A 1 95 ? -3.740 23.028 15.956 1.00 43.09 95 ALA A O 1
ATOM 772 N N . SER A 1 96 ? -5.217 21.636 15.039 1.00 45.50 96 SER A N 1
ATOM 773 C CA . SER A 1 96 ? -4.215 20.630 14.630 1.00 45.50 96 SER A CA 1
ATOM 774 C C . SER A 1 96 ? -3.738 20.772 13.177 1.00 45.50 96 SER A C 1
ATOM 776 O O . SER A 1 96 ? -3.137 19.847 12.638 1.00 45.50 96 SER A O 1
ATOM 778 N N . GLN A 1 97 ? -3.983 21.919 12.535 1.00 50.19 97 GLN A N 1
ATOM 779 C CA . GLN A 1 97 ? -3.477 22.220 11.186 1.00 50.19 97 GLN A CA 1
ATOM 780 C C . GLN A 1 97 ? -1.967 22.533 11.141 1.00 50.19 97 GLN A C 1
ATOM 782 O O . GLN A 1 97 ? -1.431 22.758 10.061 1.00 50.19 97 GLN A O 1
ATOM 787 N N . GLU A 1 98 ? -1.262 22.546 12.277 1.00 50.53 98 GLU A N 1
ATOM 788 C CA . GLU A 1 98 ? 0.111 23.074 12.344 1.00 50.53 98 GLU A CA 1
ATOM 789 C C . GLU A 1 98 ? 1.231 22.055 12.061 1.00 50.53 98 GLU A C 1
ATOM 791 O O . GLU A 1 98 ? 2.368 22.465 11.834 1.00 50.53 98 GLU A O 1
ATOM 796 N N . ALA A 1 99 ? 0.951 20.748 11.997 1.00 57.69 99 ALA A N 1
ATOM 797 C CA . ALA A 1 99 ? 1.956 19.750 11.616 1.00 57.69 99 ALA A CA 1
ATOM 798 C C . ALA A 1 99 ? 1.483 18.902 10.428 1.00 57.69 99 ALA A C 1
ATOM 800 O O . ALA A 1 99 ? 0.591 18.063 10.550 1.00 57.69 99 ALA A O 1
ATOM 801 N N . GLU A 1 100 ? 2.113 19.115 9.273 1.00 78.00 100 GLU A N 1
ATOM 802 C CA . GLU A 1 100 ? 1.970 18.270 8.087 1.00 78.00 100 GLU A CA 1
ATOM 803 C C . GLU A 1 100 ? 2.391 16.828 8.435 1.00 78.00 100 GLU A C 1
ATOM 805 O O . GLU A 1 100 ? 3.574 16.549 8.652 1.00 78.00 100 GLU A O 1
ATOM 810 N N . TYR A 1 101 ? 1.431 15.897 8.510 1.00 91.50 101 TYR A N 1
ATOM 811 C CA . TYR A 1 101 ? 1.748 14.481 8.702 1.00 91.50 101 TYR A CA 1
ATOM 812 C C . TYR A 1 101 ? 2.440 13.957 7.446 1.00 91.50 101 TYR A C 1
ATOM 814 O O . TYR A 1 101 ? 2.015 14.241 6.324 1.00 91.50 101 TYR A O 1
ATOM 822 N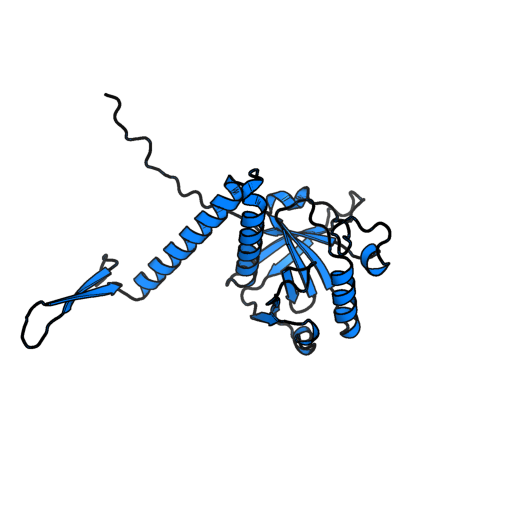 N . SER A 1 102 ? 3.516 13.189 7.611 1.00 93.75 102 SER A N 1
ATOM 823 C CA . SER A 1 102 ? 4.231 12.657 6.459 1.00 93.75 102 SER A CA 1
ATOM 824 C C . SER A 1 102 ? 4.974 11.365 6.739 1.00 93.75 102 SER A C 1
ATOM 826 O O . SER A 1 102 ? 5.410 11.106 7.857 1.00 93.75 102 SER A O 1
ATOM 828 N N . ILE A 1 103 ? 5.151 10.580 5.678 1.00 94.50 103 ILE A N 1
ATOM 829 C CA . ILE A 1 103 ? 5.923 9.340 5.688 1.00 94.50 103 ILE A CA 1
ATOM 830 C C . ILE A 1 103 ? 7.086 9.503 4.719 1.00 94.50 103 ILE A C 1
ATOM 832 O O . ILE A 1 103 ? 6.890 9.729 3.524 1.00 94.50 103 ILE A O 1
ATOM 836 N N . ALA A 1 104 ? 8.303 9.381 5.241 1.00 92.38 104 ALA A N 1
ATOM 837 C CA . ALA A 1 104 ? 9.508 9.335 4.429 1.00 92.38 104 ALA A CA 1
ATOM 838 C C . ALA A 1 104 ? 9.780 7.900 3.958 1.00 92.38 104 ALA A C 1
ATOM 840 O O . ALA A 1 104 ? 9.781 6.953 4.752 1.00 92.38 104 ALA A O 1
ATOM 841 N N . ILE A 1 105 ? 10.049 7.763 2.665 1.00 91.94 105 ILE A N 1
ATOM 842 C CA . ILE A 1 105 ? 10.485 6.534 2.011 1.00 91.94 105 ILE A CA 1
ATOM 843 C C . ILE A 1 105 ? 11.913 6.805 1.521 1.00 91.94 105 ILE A C 1
ATOM 845 O O . ILE A 1 105 ? 12.106 7.660 0.650 1.00 91.94 105 ILE A O 1
ATOM 849 N N . PRO A 1 106 ? 12.938 6.180 2.122 1.00 90.56 106 PRO A N 1
ATOM 850 C CA . PRO A 1 106 ? 14.315 6.395 1.708 1.00 90.56 106 PRO A CA 1
ATOM 851 C C . PRO A 1 106 ? 14.577 5.756 0.343 1.00 90.56 106 PRO A C 1
ATOM 853 O O . PRO A 1 106 ? 13.829 4.902 -0.117 1.00 90.56 106 PRO A O 1
ATOM 856 N N . GLN A 1 107 ? 15.701 6.124 -0.270 1.00 87.19 107 GLN A N 1
ATOM 857 C CA . GLN A 1 107 ? 16.091 5.622 -1.589 1.00 87.19 107 GLN A CA 1
ATOM 858 C C . GLN A 1 107 ? 16.219 4.092 -1.663 1.00 87.19 107 GLN A C 1
ATOM 860 O O . GLN A 1 107 ? 16.001 3.512 -2.724 1.00 87.19 107 GLN A O 1
ATOM 865 N N . LEU A 1 108 ? 16.607 3.454 -0.556 1.00 87.00 108 LEU A N 1
ATOM 866 C CA . LEU A 1 108 ? 16.755 2.007 -0.454 1.00 87.00 108 LEU A CA 1
ATOM 867 C C . LEU A 1 108 ? 15.765 1.466 0.570 1.00 87.00 108 LEU A C 1
ATOM 869 O O . LEU A 1 108 ? 15.915 1.687 1.773 1.00 87.00 108 LEU A O 1
ATOM 873 N N . VAL A 1 109 ? 14.792 0.712 0.075 1.00 91.38 109 VAL A N 1
ATOM 874 C CA . VAL A 1 109 ? 13.831 -0.036 0.880 1.00 91.38 109 VAL A CA 1
ATOM 875 C C . VAL A 1 109 ? 13.977 -1.504 0.525 1.00 91.38 109 VAL A C 1
ATOM 877 O O . VAL A 1 109 ? 13.900 -1.883 -0.643 1.00 91.38 109 VAL A O 1
ATOM 880 N N . GLU A 1 110 ? 14.213 -2.353 1.521 1.00 91.81 110 GLU A N 1
ATOM 881 C CA . GLU A 1 110 ? 14.254 -3.788 1.265 1.00 91.81 110 GLU A CA 1
ATOM 882 C C . GLU A 1 110 ? 12.837 -4.356 1.238 1.00 91.81 110 GLU A C 1
ATOM 884 O O . GLU A 1 110 ? 12.106 -4.296 2.228 1.00 91.81 110 GLU A O 1
ATOM 889 N N . VAL A 1 111 ? 12.460 -4.935 0.100 1.00 92.44 111 VAL A N 1
ATOM 890 C CA . VAL A 1 111 ? 11.143 -5.539 -0.086 1.00 92.44 111 VAL A CA 1
ATOM 891 C C . VAL A 1 111 ? 11.179 -7.010 0.306 1.00 92.44 111 VAL A C 1
ATOM 893 O O . VAL A 1 111 ? 11.950 -7.800 -0.239 1.00 92.44 111 VAL A O 1
ATOM 896 N N . ARG A 1 112 ? 10.289 -7.399 1.217 1.00 93.00 112 ARG A N 1
ATOM 897 C CA . ARG A 1 112 ? 10.104 -8.776 1.676 1.00 93.00 112 ARG A CA 1
ATOM 898 C C . ARG A 1 112 ? 8.667 -9.212 1.454 1.00 93.00 112 ARG A C 1
ATOM 900 O O . ARG A 1 112 ? 7.742 -8.406 1.405 1.00 93.00 112 ARG A O 1
ATOM 907 N N . SER A 1 113 ? 8.470 -10.515 1.307 1.00 92.88 113 SER A N 1
ATOM 908 C CA . SER A 1 113 ? 7.137 -11.098 1.168 1.00 92.88 113 SER A CA 1
ATOM 909 C C . SER A 1 113 ? 6.857 -12.081 2.291 1.00 92.88 113 SER A C 1
ATOM 911 O O . SER A 1 113 ? 7.713 -12.906 2.601 1.00 92.88 113 SER A O 1
ATOM 913 N N . PHE A 1 114 ? 5.645 -12.063 2.839 1.00 93.19 114 PHE A N 1
ATOM 914 C CA . PHE A 1 114 ? 5.250 -12.933 3.950 1.00 93.19 114 PHE A CA 1
ATOM 915 C C . PHE A 1 114 ? 3.906 -13.621 3.689 1.00 93.19 114 PHE A C 1
ATOM 917 O O . PHE A 1 114 ? 3.071 -13.119 2.934 1.00 93.19 114 PHE A O 1
ATOM 924 N N . SER A 1 115 ? 3.690 -14.788 4.300 1.00 91.38 115 SER A N 1
ATOM 925 C CA . SER A 1 115 ? 2.420 -15.527 4.206 1.00 91.38 115 SER A CA 1
ATOM 926 C C . SER A 1 115 ? 1.601 -15.401 5.490 1.00 91.38 115 SER A C 1
ATOM 928 O O . SER A 1 115 ? 0.372 -15.321 5.441 1.00 91.38 115 SER A O 1
ATOM 930 N N . LYS A 1 116 ? 2.279 -15.375 6.643 1.00 92.06 116 LYS A N 1
ATOM 931 C CA . LYS A 1 116 ? 1.708 -15.197 7.981 1.00 92.06 116 LYS A CA 1
ATOM 932 C C . LYS A 1 116 ? 2.483 -14.112 8.732 1.00 92.06 116 LYS A C 1
ATOM 934 O O . LYS A 1 116 ? 3.682 -13.967 8.536 1.00 92.06 116 LYS A O 1
ATOM 939 N N . LEU A 1 117 ? 1.832 -13.397 9.653 1.00 91.31 117 LEU A N 1
ATOM 940 C CA . LEU A 1 117 ? 2.508 -12.386 10.489 1.00 91.31 117 LEU A CA 1
ATOM 941 C C . LEU A 1 117 ? 3.620 -12.987 11.365 1.00 91.31 117 LEU A C 1
ATOM 943 O O . LEU A 1 117 ? 4.597 -12.321 11.690 1.00 91.31 117 LEU A O 1
ATOM 947 N N . SER A 1 118 ? 3.484 -14.260 11.749 1.00 89.75 118 SER A N 1
ATOM 948 C CA . SER A 1 118 ? 4.520 -14.998 12.478 1.00 89.75 118 SER A CA 1
ATOM 949 C C . SER A 1 118 ? 5.815 -15.169 11.689 1.00 89.75 118 SER A C 1
ATOM 951 O O . SER A 1 118 ? 6.850 -15.388 12.309 1.00 89.75 118 SER A O 1
ATOM 953 N N . ASP A 1 119 ? 5.748 -15.076 10.358 1.00 90.12 119 ASP A N 1
ATOM 954 C CA . ASP A 1 119 ? 6.886 -15.271 9.459 1.00 90.12 119 ASP A CA 1
ATOM 955 C C . ASP A 1 119 ? 7.776 -14.023 9.377 1.00 90.12 119 ASP A C 1
ATOM 957 O O . ASP A 1 119 ? 8.790 -14.073 8.694 1.00 90.12 119 ASP A O 1
ATOM 961 N N . ILE A 1 120 ? 7.389 -12.918 10.029 1.00 89.75 120 ILE A N 1
ATOM 962 C CA . ILE A 1 120 ? 8.153 -11.669 10.106 1.00 89.75 120 ILE A CA 1
ATOM 963 C C . ILE A 1 120 ? 8.961 -11.677 11.422 1.00 89.75 120 ILE A C 1
ATOM 965 O O . ILE A 1 120 ? 8.366 -11.514 12.503 1.00 89.75 120 ILE A O 1
ATOM 969 N N . PRO A 1 121 ? 10.284 -11.938 11.387 1.00 84.50 121 PRO A N 1
ATOM 970 C CA . PRO A 1 121 ? 11.124 -11.930 12.576 1.00 84.50 121 PRO A CA 1
ATOM 971 C C . PRO A 1 121 ? 11.124 -10.576 13.292 1.00 84.50 121 PRO A C 1
ATOM 973 O O . PRO A 1 121 ? 11.251 -9.523 12.682 1.00 84.50 121 PRO A O 1
ATOM 976 N N . VAL A 1 122 ? 11.059 -10.599 14.626 1.00 77.12 122 VAL A N 1
ATOM 977 C CA . VAL A 1 122 ? 11.086 -9.370 15.448 1.00 77.12 122 VAL A CA 1
ATOM 978 C C . VAL A 1 122 ? 12.401 -8.608 15.291 1.00 77.12 122 VAL A C 1
ATOM 980 O O . VAL A 1 122 ? 12.403 -7.383 15.343 1.00 77.12 122 VAL A O 1
ATOM 983 N N . SER A 1 123 ? 13.506 -9.323 15.054 1.00 78.56 123 SER A N 1
ATOM 984 C CA . SER A 1 123 ? 14.824 -8.727 14.813 1.00 78.56 123 SER A CA 1
ATOM 985 C C . SER A 1 123 ? 14.827 -7.747 13.640 1.00 78.56 123 SER A C 1
ATOM 987 O O . SER A 1 123 ? 15.613 -6.810 13.640 1.00 78.56 123 SER A O 1
ATOM 989 N N . GLU A 1 124 ? 13.915 -7.910 12.681 1.00 75.88 124 GLU A N 1
ATOM 990 C CA . GLU A 1 124 ? 13.782 -7.013 11.533 1.00 75.88 124 GLU A CA 1
ATOM 991 C C . GLU A 1 124 ? 13.336 -5.601 11.944 1.00 75.88 124 GLU A C 1
ATOM 993 O O . GLU A 1 124 ? 13.727 -4.624 11.315 1.00 75.88 124 GLU A O 1
ATOM 998 N N . PHE A 1 125 ? 12.586 -5.479 13.043 1.00 77.19 125 PHE A N 1
ATOM 999 C CA . PHE A 1 125 ? 12.154 -4.198 13.610 1.00 77.19 125 PHE A CA 1
ATOM 1000 C C . PHE A 1 125 ? 13.156 -3.621 14.621 1.00 77.19 125 PHE A C 1
ATOM 1002 O O . PHE A 1 125 ? 12.918 -2.561 15.189 1.00 77.19 125 PHE A O 1
ATOM 1009 N N . ALA A 1 126 ? 14.269 -4.310 14.882 1.00 71.38 126 ALA A N 1
ATOM 1010 C CA . ALA A 1 126 ? 15.351 -3.790 15.718 1.00 71.38 126 ALA A CA 1
ATOM 1011 C C . ALA A 1 126 ? 16.433 -3.076 14.888 1.00 71.38 126 ALA A C 1
ATOM 1013 O O . ALA A 1 126 ? 17.258 -2.347 15.436 1.00 71.38 126 ALA A O 1
ATOM 1014 N N . GLU A 1 127 ? 16.440 -3.283 13.570 1.00 68.25 127 GLU A N 1
ATOM 1015 C CA . GLU A 1 127 ? 17.399 -2.671 12.657 1.00 68.25 127 GLU A CA 1
ATOM 1016 C C . GLU A 1 127 ? 16.926 -1.281 12.207 1.00 68.25 127 GLU A C 1
ATOM 1018 O O . GLU A 1 127 ? 15.761 -1.078 11.854 1.00 68.25 127 GLU A O 1
ATOM 1023 N N . ALA A 1 128 ? 17.857 -0.322 12.136 1.00 77.19 128 ALA A N 1
ATOM 1024 C CA . ALA A 1 128 ? 17.630 1.027 11.605 1.00 77.19 128 ALA A CA 1
ATOM 1025 C C . ALA A 1 128 ? 17.554 1.046 10.060 1.00 77.19 128 ALA A C 1
ATOM 1027 O O . ALA A 1 128 ? 18.103 1.931 9.403 1.00 77.19 128 ALA A O 1
ATOM 1028 N N . LYS A 1 129 ? 16.921 0.029 9.468 1.00 87.94 129 LYS A N 1
ATOM 1029 C CA . LYS A 1 129 ? 16.777 -0.155 8.023 1.00 87.94 129 LYS A CA 1
ATOM 1030 C C . LYS A 1 129 ? 15.309 -0.068 7.624 1.00 87.94 129 LYS A C 1
ATOM 1032 O O . LYS A 1 129 ? 14.441 -0.582 8.321 1.00 87.94 129 LYS A O 1
ATOM 1037 N N . ALA A 1 130 ? 15.042 0.539 6.469 1.00 91.94 130 ALA A N 1
ATOM 1038 C CA . ALA A 1 130 ? 13.705 0.564 5.897 1.00 91.94 130 ALA A CA 1
ATOM 1039 C C . ALA A 1 130 ? 13.340 -0.785 5.259 1.00 91.94 130 ALA A C 1
ATOM 1041 O O . ALA A 1 130 ? 14.041 -1.274 4.366 1.00 91.94 130 ALA A O 1
ATOM 1042 N N . LEU A 1 131 ? 12.227 -1.365 5.706 1.00 93.94 131 LEU A N 1
ATOM 1043 C CA . LEU A 1 131 ? 11.715 -2.656 5.252 1.00 93.94 131 LEU A CA 1
ATOM 1044 C C . LEU A 1 131 ? 10.269 -2.510 4.788 1.00 93.94 131 LEU A C 1
ATOM 1046 O O . LEU A 1 131 ? 9.449 -1.879 5.454 1.00 93.94 131 LEU A O 1
ATOM 1050 N N . TYR A 1 132 ? 9.942 -3.135 3.665 1.00 95.19 132 TYR A N 1
ATOM 1051 C CA . TYR A 1 132 ? 8.603 -3.134 3.099 1.00 95.19 132 TYR A CA 1
ATOM 1052 C C . TYR A 1 132 ? 8.097 -4.558 2.912 1.00 95.19 132 TYR A C 1
ATOM 1054 O O . TYR A 1 132 ? 8.599 -5.315 2.082 1.00 95.19 132 TYR A O 1
ATOM 1062 N N . PHE A 1 133 ? 7.087 -4.931 3.687 1.00 94.62 133 PHE A N 1
ATOM 1063 C CA . PHE A 1 133 ? 6.527 -6.272 3.705 1.00 94.62 133 PHE A CA 1
ATOM 1064 C C . PHE A 1 133 ? 5.235 -6.328 2.902 1.00 94.62 133 PHE A C 1
ATOM 1066 O O . PHE A 1 133 ? 4.234 -5.693 3.248 1.00 94.62 133 PHE A O 1
ATOM 1073 N N . ARG A 1 134 ? 5.233 -7.167 1.868 1.00 93.88 134 ARG A N 1
ATOM 1074 C CA . ARG A 1 134 ? 4.061 -7.449 1.044 1.00 93.88 134 ARG A CA 1
ATOM 1075 C C . ARG A 1 134 ? 3.477 -8.829 1.373 1.00 93.88 134 ARG A C 1
ATOM 1077 O O . ARG A 1 134 ? 4.199 -9.829 1.328 1.00 93.88 134 ARG A O 1
ATOM 1084 N N . PRO A 1 135 ? 2.180 -8.938 1.682 1.00 92.75 135 PRO A N 1
ATOM 1085 C CA . PRO A 1 135 ? 1.553 -10.231 1.881 1.00 92.75 135 PRO A CA 1
ATOM 1086 C C . PRO A 1 135 ? 1.462 -10.989 0.547 1.00 92.75 135 PRO A C 1
ATOM 1088 O O . PRO A 1 135 ? 1.087 -10.432 -0.483 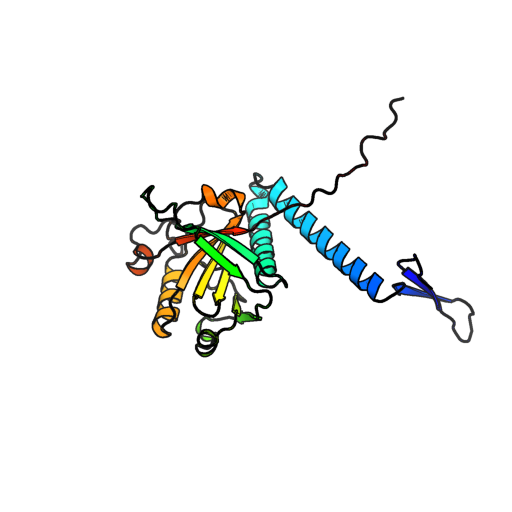1.00 92.75 135 PRO A O 1
ATOM 1091 N N . LYS A 1 136 ? 1.767 -12.291 0.558 1.00 89.81 136 LYS A N 1
ATOM 1092 C CA . LYS A 1 136 ? 1.613 -13.176 -0.616 1.00 89.81 136 LYS A CA 1
ATOM 1093 C C . LYS A 1 136 ? 0.150 -13.528 -0.905 1.00 89.81 136 LYS A C 1
ATOM 1095 O O . LYS A 1 136 ? -0.174 -13.978 -1.999 1.00 89.81 136 LYS A O 1
ATOM 1100 N N . GLN A 1 137 ? -0.718 -13.386 0.095 1.00 84.44 137 GLN A N 1
ATOM 1101 C CA . GLN A 1 137 ? -2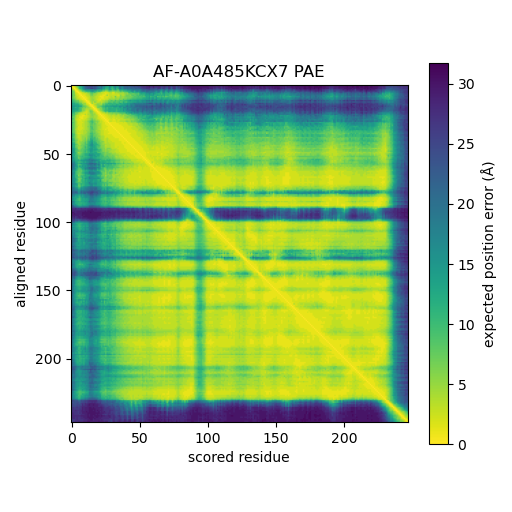.126 -13.781 0.064 1.00 84.44 137 GLN A CA 1
ATOM 1102 C C . GLN A 1 137 ? -2.982 -12.717 0.758 1.00 84.44 137 GLN A C 1
ATOM 1104 O O . GLN A 1 137 ? -2.520 -12.057 1.685 1.00 84.44 137 GLN A O 1
ATOM 1109 N N . LYS A 1 138 ? -4.260 -12.601 0.379 1.00 78.12 138 LYS A N 1
ATOM 1110 C CA . LYS A 1 138 ? -5.221 -11.629 0.943 1.00 78.12 138 LYS A CA 1
ATOM 1111 C C . LYS A 1 138 ? -5.742 -12.001 2.347 1.00 78.12 138 LYS A C 1
ATOM 1113 O O . LYS A 1 138 ? -6.906 -11.782 2.663 1.00 78.12 138 LYS A O 1
ATOM 1118 N N . ASN A 1 139 ? -4.892 -12.570 3.198 1.00 78.56 139 ASN A N 1
ATOM 1119 C CA . ASN A 1 139 ? -5.280 -13.049 4.532 1.00 78.56 139 ASN A CA 1
ATOM 1120 C C . ASN A 1 139 ? -5.364 -11.919 5.575 1.00 78.56 139 ASN A C 1
ATOM 1122 O O . ASN A 1 139 ? -5.854 -12.129 6.684 1.00 78.56 139 ASN A O 1
ATOM 1126 N N . PHE A 1 140 ? -4.903 -10.720 5.219 1.00 85.44 140 PHE A N 1
ATOM 1127 C CA . PHE A 1 140 ? -4.879 -9.535 6.072 1.00 85.44 140 PHE A CA 1
ATOM 1128 C C . PHE A 1 140 ? -5.821 -8.485 5.495 1.00 85.44 140 PHE A C 1
ATOM 1130 O O . PHE A 1 140 ? -5.386 -7.482 4.960 1.00 85.44 140 PHE A O 1
ATOM 1137 N N . ALA A 1 141 ? -7.128 -8.735 5.564 1.00 87.44 141 ALA A N 1
ATOM 1138 C CA . ALA A 1 141 ? -8.132 -7.985 4.803 1.00 87.44 141 ALA A CA 1
ATOM 1139 C C . ALA A 1 141 ? -8.223 -6.475 5.113 1.00 87.44 141 ALA A C 1
ATOM 1141 O O . ALA A 1 141 ? -8.944 -5.769 4.417 1.00 87.44 141 ALA A O 1
ATOM 1142 N N . CYS A 1 142 ? -7.545 -5.990 6.155 1.00 92.94 142 CYS A N 1
ATOM 1143 C CA . CYS A 1 142 ? -7.459 -4.569 6.478 1.00 92.94 142 CYS A CA 1
ATOM 1144 C C . CYS A 1 142 ? -6.170 -3.894 5.983 1.00 92.94 142 CYS A C 1
ATOM 1146 O O . CYS A 1 142 ? -6.101 -2.679 6.012 1.00 92.94 142 CYS A O 1
ATOM 1148 N N . ILE A 1 143 ? -5.151 -4.624 5.525 1.00 95.56 143 ILE A N 1
ATOM 1149 C CA . ILE A 1 143 ? -3.900 -4.013 5.060 1.00 95.56 143 ILE A CA 1
ATOM 1150 C C . ILE A 1 143 ? -3.430 -4.641 3.754 1.00 95.56 143 ILE A C 1
ATOM 1152 O O . ILE A 1 143 ? -3.547 -5.846 3.536 1.00 95.56 143 ILE A O 1
ATOM 1156 N N . ASP A 1 144 ? -2.805 -3.824 2.922 1.00 96.06 144 ASP A N 1
ATOM 1157 C CA . ASP A 1 144 ? -2.138 -4.270 1.704 1.00 96.06 144 ASP A CA 1
ATOM 1158 C C . ASP A 1 144 ? -0.637 -4.454 1.930 1.00 96.06 144 ASP A C 1
ATOM 1160 O O . ASP A 1 144 ? 0.011 -5.208 1.208 1.00 96.06 144 ASP A O 1
ATOM 1164 N N . SER A 1 145 ? -0.055 -3.799 2.943 1.00 96.19 145 SER A N 1
ATOM 1165 C CA . SER A 1 145 ? 1.362 -3.963 3.297 1.00 96.19 145 SER A CA 1
ATOM 1166 C C . SER A 1 145 ? 1.701 -3.447 4.696 1.00 96.19 145 SER A C 1
ATOM 1168 O O . SER A 1 145 ? 0.907 -2.759 5.338 1.00 96.19 145 SER A O 1
ATOM 1170 N N . ILE A 1 146 ? 2.905 -3.790 5.158 1.00 96.12 146 ILE A N 1
ATOM 1171 C CA . ILE A 1 146 ? 3.519 -3.240 6.368 1.00 96.12 146 ILE A CA 1
ATOM 1172 C C . ILE A 1 146 ? 4.816 -2.546 5.959 1.00 96.12 146 ILE A C 1
ATOM 1174 O O . ILE A 1 146 ? 5.633 -3.133 5.251 1.00 96.12 146 ILE A O 1
ATOM 1178 N N . TYR A 1 147 ? 5.024 -1.319 6.417 1.00 95.56 147 TYR A N 1
ATOM 1179 C CA . TYR A 1 147 ? 6.257 -0.573 6.193 1.00 95.56 147 TYR A CA 1
ATOM 1180 C C . TYR A 1 147 ? 6.933 -0.259 7.526 1.00 95.56 147 TYR A C 1
ATOM 1182 O O . TYR A 1 147 ? 6.306 0.275 8.431 1.00 95.56 147 TYR A O 1
ATOM 1190 N N . TRP A 1 148 ? 8.213 -0.577 7.652 1.00 94.25 148 TRP A N 1
ATOM 1191 C CA . TRP A 1 148 ? 9.055 -0.196 8.780 1.00 94.25 148 TRP A CA 1
ATOM 1192 C C . TRP A 1 148 ? 10.089 0.806 8.289 1.00 94.25 148 TRP A C 1
ATOM 1194 O O . TRP A 1 148 ? 10.806 0.516 7.335 1.00 94.25 148 TRP A O 1
ATOM 1204 N N . ASN A 1 149 ? 10.189 1.971 8.928 1.00 90.69 149 ASN A N 1
ATOM 1205 C CA . ASN A 1 149 ? 11.159 3.003 8.536 1.00 90.69 149 ASN A CA 1
ATOM 1206 C C . ASN A 1 149 ? 12.430 3.031 9.410 1.00 90.69 149 ASN A C 1
ATOM 1208 O O . ASN A 1 149 ? 13.199 3.984 9.315 1.00 90.69 149 ASN A O 1
ATOM 1212 N N . GLY A 1 150 ? 12.639 2.036 10.278 1.00 87.69 150 GLY A N 1
ATOM 1213 C CA . GLY A 1 150 ? 13.708 2.038 11.285 1.00 87.69 150 GLY A CA 1
ATOM 1214 C C . GLY A 1 150 ? 13.273 2.515 12.677 1.00 87.69 150 GLY A C 1
ATOM 1215 O O . GLY A 1 150 ? 14.030 2.344 13.628 1.00 87.69 150 GLY A O 1
ATOM 1216 N N . GLN A 1 151 ? 12.073 3.094 12.814 1.00 87.94 151 GLN A N 1
ATOM 1217 C CA . GLN A 1 151 ? 11.560 3.616 14.088 1.00 87.94 151 GLN A CA 1
ATOM 1218 C C . GLN A 1 151 ? 10.067 3.333 14.317 1.00 87.94 151 GLN A C 1
ATOM 1220 O O . GLN A 1 151 ? 9.662 3.035 15.440 1.00 87.94 151 GLN A O 1
ATOM 1225 N N . MET A 1 152 ? 9.245 3.452 13.275 1.00 91.62 152 MET A N 1
ATOM 1226 C CA . MET A 1 152 ? 7.794 3.294 13.319 1.00 91.62 152 MET A CA 1
ATOM 1227 C C . MET A 1 152 ? 7.336 2.256 12.296 1.00 91.62 152 MET A C 1
ATOM 1229 O O . MET A 1 152 ? 7.859 2.180 11.178 1.00 91.62 152 MET A O 1
ATOM 1233 N N . CYS A 1 153 ? 6.341 1.463 12.691 1.00 95.06 153 CYS A N 1
ATOM 1234 C CA . CYS A 1 153 ? 5.648 0.525 11.821 1.00 95.06 153 CYS A CA 1
ATOM 1235 C C . CYS A 1 153 ? 4.383 1.185 11.257 1.00 95.06 153 CYS A C 1
ATOM 1237 O O . CYS A 1 153 ? 3.558 1.701 12.002 1.00 95.06 153 CYS A O 1
ATOM 1239 N N . TYR A 1 154 ? 4.198 1.146 9.947 1.00 96.94 154 TYR A N 1
ATOM 1240 C CA . TYR A 1 154 ? 3.013 1.656 9.272 1.00 96.94 154 TYR A CA 1
ATOM 1241 C C . TYR A 1 154 ? 2.234 0.483 8.690 1.00 96.94 154 TYR A C 1
ATOM 1243 O O . TYR A 1 154 ? 2.752 -0.295 7.885 1.00 96.94 154 TYR A O 1
ATOM 1251 N N . LEU A 1 155 ? 0.978 0.365 9.099 1.00 97.56 155 LEU A N 1
ATOM 1252 C CA . LEU A 1 155 ? -0.002 -0.540 8.521 1.00 97.56 155 LEU A CA 1
ATOM 1253 C C . LEU A 1 155 ? -0.678 0.189 7.364 1.00 97.56 155 LEU A C 1
ATOM 1255 O O . LEU A 1 155 ? -1.411 1.150 7.590 1.00 97.56 155 LEU A O 1
ATOM 1259 N N . LEU A 1 156 ? -0.398 -0.233 6.134 1.00 97.75 156 LEU A N 1
ATOM 1260 C CA . LEU A 1 156 ? -0.808 0.496 4.939 1.00 97.75 156 LEU A CA 1
ATOM 1261 C C . LEU A 1 156 ? -2.024 -0.170 4.297 1.00 97.75 156 LEU A C 1
ATOM 1263 O O . LEU A 1 156 ? -1.964 -1.349 3.939 1.00 97.75 156 LEU A O 1
ATOM 1267 N N . GLN A 1 157 ? -3.089 0.601 4.095 1.00 97.44 157 GLN A N 1
ATOM 1268 C CA 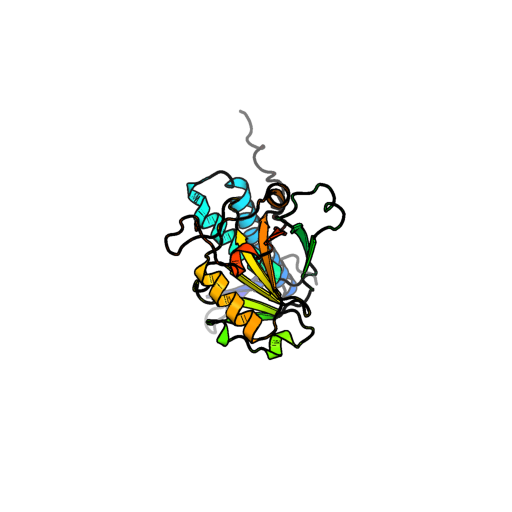. GLN A 1 157 ? -4.264 0.205 3.320 1.00 97.44 157 GLN A CA 1
ATOM 1269 C C . GLN A 1 157 ? -4.395 1.112 2.094 1.00 97.44 157 GLN A C 1
ATOM 1271 O O . GLN A 1 157 ? -4.571 2.323 2.216 1.00 97.44 157 GLN A O 1
ATOM 1276 N N . MET A 1 158 ? -4.265 0.540 0.904 1.00 96.75 158 MET A N 1
ATOM 1277 C CA . MET A 1 158 ? -4.190 1.252 -0.368 1.00 96.75 158 MET A CA 1
ATOM 1278 C C . MET A 1 158 ? -5.565 1.269 -1.026 1.00 96.75 158 MET A C 1
ATOM 1280 O O . MET A 1 158 ? -6.149 0.225 -1.311 1.00 96.75 158 MET A O 1
ATOM 1284 N N . THR A 1 159 ? -6.111 2.454 -1.284 1.00 95.19 159 THR A N 1
ATOM 1285 C CA . THR A 1 159 ? -7.472 2.566 -1.812 1.00 95.19 159 THR A CA 1
ATOM 1286 C C . THR A 1 159 ? -7.679 3.824 -2.643 1.00 95.19 159 THR A C 1
ATOM 1288 O O . THR A 1 159 ? -7.095 4.870 -2.390 1.00 95.19 159 THR A O 1
ATOM 1291 N N . ILE A 1 160 ? -8.562 3.706 -3.633 1.00 93.56 160 ILE A N 1
ATOM 1292 C CA . ILE A 1 160 ? -9.128 4.832 -4.393 1.00 93.56 160 ILE A CA 1
ATOM 1293 C C . ILE A 1 160 ? -10.553 5.187 -3.937 1.00 93.56 160 ILE A C 1
ATOM 1295 O O . ILE A 1 160 ? -11.137 6.150 -4.434 1.00 93.56 160 ILE A O 1
ATOM 1299 N N . SER A 1 161 ? -11.144 4.370 -3.056 1.00 91.81 161 SER A N 1
ATOM 1300 C CA . SER A 1 161 ? -12.476 4.585 -2.486 1.00 91.81 161 SER A CA 1
ATOM 1301 C C . SER A 1 161 ? -12.385 5.494 -1.269 1.00 91.81 161 SER A C 1
ATOM 1303 O O . SER A 1 161 ? -11.582 5.220 -0.381 1.00 91.81 161 SER A O 1
ATOM 1305 N N . ASN A 1 162 ? -13.267 6.495 -1.199 1.00 90.94 162 ASN A N 1
ATOM 1306 C CA . ASN A 1 162 ? -13.449 7.357 -0.023 1.00 90.94 162 ASN A CA 1
ATOM 1307 C C . ASN A 1 162 ? -14.192 6.664 1.134 1.00 90.94 162 ASN A C 1
ATOM 1309 O O . ASN A 1 162 ? -14.202 7.180 2.252 1.00 90.94 162 ASN A O 1
ATOM 1313 N N . ASP A 1 163 ? -14.819 5.518 0.860 1.00 90.25 163 ASP A N 1
ATOM 1314 C CA . ASP A 1 163 ? -15.441 4.637 1.848 1.00 90.25 163 ASP A CA 1
ATOM 1315 C C . ASP A 1 163 ? -14.807 3.248 1.712 1.00 90.25 163 ASP A C 1
ATOM 1317 O O . ASP A 1 163 ? -15.177 2.429 0.863 1.00 90.25 163 ASP A O 1
ATOM 1321 N N . HIS A 1 164 ? -13.742 3.035 2.475 1.00 90.00 164 HIS A N 1
ATOM 1322 C CA . HIS A 1 164 ? -12.979 1.801 2.523 1.00 90.00 164 HIS A CA 1
ATOM 1323 C C . HIS A 1 164 ? -12.798 1.384 3.981 1.00 90.00 164 HIS A C 1
ATOM 1325 O O . HIS A 1 164 ? -11.788 1.668 4.626 1.00 90.00 164 HIS A O 1
ATOM 1331 N N . GLY A 1 165 ? -13.812 0.703 4.507 1.00 94.19 165 GLY A N 1
ATOM 1332 C CA . GLY A 1 165 ? -13.818 0.288 5.900 1.00 94.19 165 GLY A CA 1
ATOM 1333 C C . GLY A 1 165 ? -12.709 -0.707 6.273 1.00 94.19 165 GLY A C 1
ATOM 1334 O O . GLY A 1 165 ? -12.160 -1.443 5.451 1.00 94.19 165 GLY A O 1
ATOM 1335 N N . ILE A 1 166 ? -12.406 -0.745 7.565 1.00 97.06 166 ILE A N 1
ATOM 1336 C CA . ILE A 1 166 ? -11.326 -1.532 8.160 1.00 97.06 166 ILE A CA 1
ATOM 1337 C C . ILE A 1 166 ? -11.889 -2.866 8.641 1.00 97.06 166 ILE A C 1
ATOM 1339 O O . ILE A 1 166 ? -12.741 -2.895 9.530 1.00 97.06 166 ILE A O 1
ATOM 1343 N N . ALA A 1 167 ? -11.405 -3.986 8.105 1.00 96.25 167 ALA A N 1
ATOM 1344 C CA . ALA A 1 167 ? -11.816 -5.311 8.571 1.00 96.25 167 ALA A CA 1
ATOM 1345 C C . ALA A 1 167 ? -11.430 -5.517 10.052 1.00 96.25 167 ALA A C 1
ATOM 1347 O O . ALA A 1 167 ? -10.254 -5.684 10.387 1.00 96.25 167 ALA A O 1
ATOM 1348 N N . HIS A 1 168 ? -12.429 -5.514 10.944 1.00 95.94 168 HIS A N 1
ATOM 1349 C CA . HIS A 1 168 ? -12.234 -5.459 12.399 1.00 95.94 168 HIS A CA 1
ATOM 1350 C C . HIS A 1 168 ? -11.452 -6.659 12.943 1.00 95.94 168 HIS A C 1
ATOM 1352 O O . HIS A 1 168 ? -10.482 -6.490 13.679 1.00 95.94 168 HIS A O 1
ATOM 1358 N N . GLU A 1 169 ? -11.825 -7.873 12.538 1.00 93.69 169 GLU A N 1
ATOM 1359 C CA . GLU A 1 169 ? -11.171 -9.098 13.011 1.00 93.69 169 GLU A CA 1
ATOM 1360 C C . GLU A 1 169 ? -9.695 -9.164 12.581 1.00 93.69 169 GLU A C 1
ATOM 1362 O O . GLU A 1 169 ? -8.830 -9.593 13.347 1.00 93.69 169 GLU A O 1
ATOM 1367 N N . SER A 1 170 ? -9.387 -8.704 11.364 1.00 94.38 170 SER A N 1
ATOM 1368 C CA . SER A 1 170 ? -8.010 -8.631 10.867 1.00 94.38 170 SER A CA 1
ATOM 1369 C C . SER A 1 170 ? -7.183 -7.611 11.649 1.00 94.38 170 SER A C 1
ATOM 1371 O O . SER A 1 170 ? -6.043 -7.911 12.001 1.00 94.38 170 SER A O 1
ATOM 1373 N N . LEU A 1 171 ? -7.763 -6.454 11.988 1.00 95.75 171 LEU A N 1
ATOM 1374 C CA . LEU A 1 171 ? -7.106 -5.449 12.823 1.00 95.75 171 LEU A CA 1
ATOM 1375 C C . LEU A 1 171 ? -6.754 -6.005 14.208 1.00 95.75 171 LEU A C 1
ATOM 1377 O O . LEU A 1 171 ? -5.627 -5.819 14.656 1.00 95.75 171 LEU A O 1
ATOM 1381 N N . VAL A 1 172 ? -7.676 -6.715 14.869 1.00 94.69 172 VAL A N 1
ATOM 1382 C CA . VAL A 1 172 ? -7.410 -7.323 16.188 1.00 94.69 172 VAL A CA 1
ATOM 1383 C C . VAL A 1 172 ? -6.228 -8.295 16.115 1.00 94.69 172 VAL A C 1
ATOM 1385 O O . VAL A 1 172 ? -5.331 -8.234 16.951 1.00 94.69 172 VAL A O 1
ATOM 1388 N N . LYS A 1 173 ? -6.165 -9.137 15.075 1.00 93.94 173 LYS A N 1
ATOM 1389 C CA . LYS A 1 173 ? -5.048 -10.079 14.876 1.00 93.94 173 LYS A CA 1
ATOM 1390 C C . LYS A 1 173 ? -3.703 -9.372 14.684 1.00 93.94 173 LYS A C 1
ATOM 1392 O O . LYS A 1 173 ? -2.693 -9.840 15.208 1.00 93.94 173 LYS A O 1
ATOM 1397 N N . ILE A 1 174 ? -3.679 -8.271 13.930 1.00 94.94 174 ILE A N 1
ATOM 1398 C CA . ILE A 1 174 ? -2.456 -7.485 13.711 1.00 94.94 174 ILE A CA 1
ATOM 1399 C C . ILE A 1 174 ? -2.044 -6.755 14.990 1.00 94.94 174 ILE A C 1
ATOM 1401 O O . ILE A 1 174 ? -0.864 -6.773 15.334 1.00 94.94 174 ILE A O 1
ATOM 1405 N N . HIS A 1 175 ? -2.998 -6.184 15.726 1.00 95.38 175 HIS A N 1
ATOM 1406 C CA . HIS A 1 175 ? -2.733 -5.543 17.011 1.00 95.38 175 HIS A CA 1
ATOM 1407 C C . HIS A 1 175 ? -2.089 -6.522 17.999 1.00 95.38 175 HIS A C 1
ATOM 1409 O O . HIS A 1 175 ? -1.003 -6.255 18.507 1.00 95.38 175 HIS A O 1
ATOM 1415 N N . ASP A 1 176 ? -2.682 -7.705 18.187 1.00 94.50 176 ASP A N 1
ATOM 1416 C CA . ASP A 1 176 ? -2.126 -8.746 19.057 1.00 94.50 176 ASP A CA 1
ATOM 1417 C C . ASP A 1 176 ? -0.709 -9.157 18.636 1.00 94.50 176 ASP A C 1
ATOM 1419 O O . ASP A 1 176 ? 0.153 -9.405 19.482 1.00 94.50 176 ASP A O 1
ATOM 1423 N N . TRP A 1 177 ? -0.456 -9.258 17.327 1.00 93.94 177 TRP A N 1
ATOM 1424 C CA . TRP A 1 177 ? 0.870 -9.568 16.795 1.00 93.94 177 TRP A CA 1
ATOM 1425 C C . TRP A 1 177 ? 1.894 -8.478 17.129 1.00 93.94 177 TRP A C 1
ATOM 1427 O O . TRP A 1 177 ? 2.992 -8.823 17.580 1.00 93.94 177 TRP A O 1
ATOM 1437 N N . ALA A 1 178 ? 1.531 -7.207 16.941 1.00 93.31 178 ALA A N 1
ATOM 1438 C CA . ALA A 1 178 ? 2.393 -6.057 17.181 1.00 93.31 178 ALA A CA 1
ATOM 1439 C C . ALA A 1 178 ? 2.692 -5.886 18.679 1.00 93.31 178 ALA A C 1
ATOM 1441 O O . ALA A 1 178 ? 3.857 -5.850 19.077 1.00 93.31 178 ALA A O 1
ATOM 1442 N N . THR A 1 179 ? 1.664 -5.906 19.534 1.00 92.44 179 THR A N 1
ATOM 1443 C CA . THR A 1 179 ? 1.811 -5.750 20.990 1.00 92.44 179 THR A CA 1
ATOM 1444 C C . THR A 1 179 ? 2.635 -6.873 21.611 1.00 92.44 179 THR A C 1
ATOM 1446 O O . THR A 1 179 ? 3.517 -6.599 22.422 1.00 92.44 179 THR A O 1
ATOM 1449 N N . LYS A 1 180 ? 2.441 -8.134 21.190 1.00 92.31 180 LYS A N 1
ATOM 1450 C CA . LYS A 1 180 ? 3.272 -9.269 21.651 1.00 92.31 180 LYS A CA 1
ATOM 1451 C C . LYS A 1 180 ? 4.759 -9.099 21.336 1.00 92.31 180 LYS A C 1
ATOM 1453 O O . LYS A 1 180 ? 5.583 -9.781 21.936 1.00 92.31 180 LYS A O 1
ATOM 1458 N N . ARG A 1 181 ? 5.093 -8.237 20.376 1.00 88.75 181 ARG A N 1
ATOM 1459 C CA . ARG A 1 181 ? 6.457 -7.961 19.915 1.00 88.75 181 ARG A CA 1
ATOM 1460 C C . ARG A 1 181 ? 6.965 -6.590 20.364 1.00 88.75 181 ARG A C 1
ATOM 1462 O O . ARG A 1 181 ? 8.081 -6.237 20.013 1.00 88.75 181 ARG A O 1
ATOM 1469 N N . GLY A 1 182 ? 6.166 -5.830 21.119 1.00 90.19 182 GLY A N 1
ATOM 1470 C CA . GLY A 1 182 ? 6.506 -4.464 21.522 1.00 90.19 182 GLY A CA 1
ATOM 1471 C C . GLY A 1 182 ? 6.589 -3.477 20.353 1.00 90.19 182 GLY A C 1
ATOM 1472 O O . GLY A 1 182 ? 7.286 -2.474 20.458 1.00 90.19 182 GLY A O 1
ATOM 1473 N N . ILE A 1 183 ? 5.916 -3.764 19.234 1.00 90.94 183 ILE A N 1
ATOM 1474 C CA . ILE A 1 183 ? 5.931 -2.925 18.033 1.00 90.94 183 ILE A CA 1
ATOM 1475 C C . ILE A 1 183 ? 4.800 -1.900 18.137 1.00 90.94 183 ILE A C 1
ATOM 1477 O O . ILE A 1 183 ? 3.624 -2.266 18.173 1.00 90.94 183 ILE A O 1
ATOM 1481 N N . ASN A 1 184 ? 5.158 -0.617 18.141 1.00 91.56 184 ASN A N 1
ATOM 1482 C CA . ASN A 1 184 ? 4.201 0.470 17.946 1.00 91.56 184 ASN A CA 1
ATOM 1483 C C . ASN A 1 184 ? 3.898 0.625 16.457 1.00 91.56 184 ASN A C 1
ATOM 1485 O O . ASN A 1 184 ? 4.794 0.448 15.628 1.00 91.56 184 ASN A O 1
ATOM 1489 N N . TYR A 1 185 ? 2.651 0.959 16.125 1.00 95.19 185 TYR A N 1
ATOM 1490 C CA . TYR A 1 185 ? 2.251 1.146 14.739 1.00 95.19 185 TYR A CA 1
ATOM 1491 C C . TYR A 1 185 ? 1.268 2.299 14.539 1.00 95.19 185 TYR A C 1
ATOM 1493 O O . TYR A 1 185 ? 0.497 2.644 15.434 1.00 95.19 185 TYR A O 1
ATOM 1501 N N . GLU A 1 186 ? 1.250 2.815 13.315 1.00 96.25 186 GLU A N 1
ATOM 1502 C CA . GLU A 1 186 ? 0.255 3.754 12.804 1.00 96.25 186 GLU A CA 1
ATOM 1503 C C . GLU A 1 186 ? -0.549 3.101 11.680 1.00 96.25 186 GLU A C 1
ATOM 1505 O O . GLU A 1 186 ? -0.013 2.328 10.882 1.00 96.25 186 GLU A O 1
ATOM 1510 N N . TYR A 1 187 ? -1.848 3.393 11.618 1.00 97.50 187 TYR A N 1
ATOM 1511 C CA . TYR A 1 187 ? -2.718 2.886 10.563 1.00 97.50 187 TYR A CA 1
ATOM 1512 C C . TYR A 1 187 ? -2.949 3.962 9.512 1.00 97.50 187 TYR A C 1
ATOM 1514 O O . TYR A 1 187 ? -3.494 5.028 9.812 1.00 97.50 187 TYR A O 1
ATOM 1522 N N . VAL A 1 188 ? -2.545 3.683 8.278 1.00 97.94 188 VAL A N 1
ATOM 1523 C CA . VAL A 1 188 ? -2.437 4.695 7.232 1.00 97.94 188 VAL A CA 1
ATOM 1524 C C . VAL A 1 188 ? -3.158 4.245 5.973 1.00 97.94 188 VAL A C 1
ATOM 1526 O O . VAL A 1 188 ? -2.828 3.226 5.363 1.00 97.94 188 VAL A O 1
ATOM 1529 N N . PHE A 1 189 ? -4.106 5.064 5.539 1.00 98.12 189 PHE A N 1
ATOM 1530 C CA . PHE A 1 189 ? -4.678 4.980 4.208 1.00 98.12 189 PHE A CA 1
ATOM 1531 C C . PHE A 1 189 ? -3.739 5.635 3.202 1.00 98.12 189 PHE A C 1
ATOM 1533 O O . PHE A 1 189 ? -3.364 6.798 3.344 1.00 98.12 189 PHE A O 1
ATOM 1540 N N . VAL A 1 190 ? -3.368 4.890 2.173 1.00 97.69 190 VAL A N 1
ATOM 1541 C CA . VAL A 1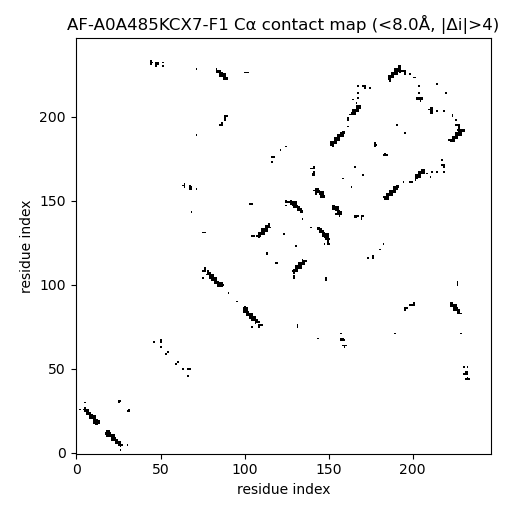 190 ? -2.619 5.399 1.028 1.00 97.69 190 VAL A CA 1
ATOM 1542 C C . VAL A 1 190 ? -3.629 5.645 -0.081 1.00 97.69 190 VAL A C 1
ATOM 1544 O O . VAL A 1 190 ? -4.280 4.706 -0.539 1.00 97.69 190 VAL A O 1
ATOM 1547 N N . VAL A 1 191 ? -3.783 6.904 -0.479 1.00 96.25 191 VAL A N 1
ATOM 1548 C CA . VAL A 1 191 ? -4.815 7.348 -1.425 1.00 96.25 191 VAL A CA 1
ATOM 1549 C C . VAL A 1 191 ? -4.205 8.212 -2.530 1.00 96.25 191 VAL A C 1
ATOM 1551 O O . VAL A 1 191 ? -3.098 8.734 -2.366 1.00 96.25 191 VAL A O 1
ATOM 1554 N N . PRO A 1 192 ? -4.888 8.402 -3.670 1.00 94.19 192 PRO A N 1
ATOM 1555 C CA . PRO A 1 192 ? -4.555 9.466 -4.609 1.00 94.19 192 PRO A CA 1
ATOM 1556 C C . PRO A 1 192 ? -4.378 10.812 -3.898 1.00 94.19 192 PRO A C 1
ATOM 1558 O O . PRO A 1 192 ? -5.228 11.205 -3.100 1.00 94.19 192 PRO A O 1
ATOM 1561 N N . LYS A 1 193 ? -3.315 11.563 -4.210 1.00 92.62 193 LYS A N 1
ATOM 1562 C CA . LYS A 1 193 ? -3.018 12.849 -3.550 1.00 92.62 193 LYS A CA 1
ATOM 1563 C C . LYS A 1 193 ? -4.200 13.824 -3.539 1.00 92.62 193 LYS A C 1
ATOM 1565 O O . LYS A 1 193 ? -4.436 14.475 -2.526 1.00 92.62 193 LYS A O 1
ATOM 1570 N N . GLY A 1 194 ? -4.975 13.874 -4.624 1.00 89.88 194 GLY A N 1
ATOM 1571 C CA . GLY A 1 194 ? -6.174 14.713 -4.718 1.00 89.88 194 GLY A CA 1
ATOM 1572 C C . GLY A 1 194 ? -7.291 14.355 -3.726 1.00 89.88 194 GLY A C 1
ATOM 1573 O O . GLY A 1 194 ? -8.129 15.201 -3.450 1.00 89.88 194 GLY A O 1
ATOM 1574 N N . GLN A 1 195 ? -7.298 13.144 -3.157 1.00 92.25 195 GLN A N 1
ATOM 1575 C CA . GLN A 1 195 ? -8.313 12.698 -2.194 1.00 92.25 195 GLN A CA 1
ATOM 1576 C C . GLN A 1 195 ? -7.948 13.003 -0.737 1.00 92.25 195 GLN A C 1
ATOM 1578 O O . GLN A 1 195 ? -8.828 12.990 0.116 1.00 92.25 195 GLN A O 1
ATOM 1583 N N . VAL A 1 196 ? -6.679 13.295 -0.425 1.00 93.31 196 VAL A N 1
ATOM 1584 C CA . VAL A 1 196 ? -6.198 13.423 0.966 1.00 93.31 196 VAL A CA 1
ATOM 1585 C C . VAL A 1 196 ? -7.002 14.447 1.765 1.00 93.31 196 VAL A C 1
ATOM 1587 O O . VAL A 1 196 ? -7.354 14.188 2.914 1.00 93.31 196 VAL A O 1
ATOM 1590 N N . GLN A 1 197 ? -7.305 15.602 1.167 1.00 90.44 197 GLN A N 1
ATOM 1591 C CA . GLN A 1 197 ? -7.982 16.696 1.868 1.00 90.44 197 GLN A CA 1
ATOM 1592 C C . GLN A 1 197 ? -9.404 16.329 2.291 1.00 90.44 197 GLN A C 1
ATOM 1594 O O . GLN A 1 197 ? -9.793 16.640 3.416 1.00 90.44 197 GLN A O 1
ATOM 1599 N N . ASP A 1 198 ? -10.129 15.573 1.472 1.00 91.38 198 ASP A N 1
ATOM 1600 C CA . ASP A 1 198 ? -11.522 15.206 1.741 1.00 91.38 198 ASP A CA 1
ATOM 1601 C C . ASP A 1 198 ? -11.681 13.802 2.334 1.00 91.38 198 ASP A C 1
ATOM 1603 O O . ASP A 1 198 ? -12.780 13.428 2.749 1.00 91.38 198 ASP A O 1
ATOM 1607 N N . TYR A 1 199 ? -10.594 13.027 2.422 1.00 94.44 199 TYR A N 1
ATOM 1608 C CA . TYR A 1 199 ? -10.620 11.693 3.009 1.00 94.44 199 TYR A CA 1
ATOM 1609 C C . TYR A 1 199 ? -11.011 11.763 4.488 1.00 94.44 199 TYR A C 1
ATOM 1611 O O . TYR A 1 199 ? -10.507 12.603 5.247 1.00 94.44 199 TYR A O 1
ATOM 1619 N N . LYS A 1 200 ? -11.929 10.883 4.893 1.00 94.50 200 LYS A N 1
ATOM 1620 C CA . LYS A 1 200 ? -12.541 10.865 6.229 1.00 94.50 200 LYS A CA 1
ATOM 1621 C C . LYS A 1 200 ? -12.119 9.628 7.008 1.00 94.50 200 LYS A C 1
ATOM 1623 O O . LYS A 1 200 ? -11.633 8.660 6.427 1.00 94.50 200 LYS A O 1
ATOM 1628 N N . VAL A 1 201 ? -12.340 9.664 8.322 1.00 95.06 201 VAL A N 1
ATOM 1629 C CA . VAL A 1 201 ? -12.228 8.484 9.192 1.00 95.06 201 VAL A CA 1
ATOM 1630 C C . VAL A 1 201 ? -13.083 7.354 8.626 1.00 95.06 201 VAL A C 1
ATOM 1632 O O . VAL A 1 201 ? -14.240 7.562 8.259 1.00 95.06 201 VAL A O 1
ATOM 1635 N N . GLN A 1 202 ? -12.507 6.159 8.574 1.00 96.25 202 GLN A N 1
ATOM 1636 C CA . GLN A 1 202 ? -13.146 4.970 8.036 1.00 96.25 202 GLN A CA 1
ATOM 1637 C C . GLN A 1 202 ? -13.787 4.139 9.146 1.00 96.25 202 GLN A C 1
ATOM 1639 O O . GLN A 1 202 ? -13.274 4.030 10.265 1.00 96.25 202 GLN A O 1
ATOM 1644 N N . ASN A 1 203 ? -14.922 3.527 8.815 1.00 96.06 203 ASN A N 1
ATOM 1645 C CA . ASN A 1 203 ? -15.655 2.656 9.724 1.00 96.06 203 ASN A CA 1
ATOM 1646 C C . ASN A 1 203 ? -14.989 1.282 9.847 1.00 96.06 203 ASN A C 1
ATOM 1648 O O . ASN A 1 203 ? -14.365 0.783 8.912 1.00 96.06 203 ASN A O 1
ATOM 1652 N N . PHE A 1 204 ? -15.204 0.611 10.975 1.00 97.12 204 PHE A N 1
ATOM 1653 C CA . PHE A 1 204 ? -14.838 -0.796 11.123 1.00 97.12 204 PHE A CA 1
ATOM 1654 C C . PHE A 1 204 ? -15.912 -1.692 10.520 1.00 97.12 204 PHE A C 1
ATOM 1656 O O . PHE A 1 204 ? -17.103 -1.432 10.687 1.00 97.12 204 PHE A O 1
ATOM 1663 N N . LEU A 1 205 ? -15.498 -2.766 9.858 1.00 96.56 205 LEU A N 1
ATOM 1664 C CA . LEU A 1 205 ? -16.379 -3.711 9.185 1.00 96.56 205 LEU A CA 1
ATOM 1665 C C . LEU A 1 205 ? -16.366 -5.076 9.873 1.00 96.56 205 LEU A C 1
ATOM 1667 O O . LEU A 1 205 ? -15.326 -5.554 10.332 1.00 96.56 205 LEU A O 1
ATOM 1671 N N . THR A 1 206 ? -17.528 -5.723 9.904 1.00 94.44 206 THR A N 1
ATOM 1672 C CA . THR A 1 206 ? -17.684 -7.138 10.260 1.00 94.44 206 THR A CA 1
ATOM 1673 C C . THR A 1 206 ? -17.118 -8.045 9.160 1.00 94.44 206 THR A C 1
ATOM 1675 O O . THR A 1 206 ? -16.822 -7.604 8.048 1.00 94.44 206 THR A O 1
ATOM 1678 N N . THR A 1 207 ? -17.037 -9.351 9.425 1.00 88.94 207 THR A N 1
ATOM 1679 C CA . THR A 1 207 ? -16.678 -10.366 8.413 1.00 88.94 207 THR A CA 1
ATOM 1680 C C . THR A 1 207 ? -17.635 -10.384 7.216 1.00 88.94 207 THR A C 1
ATOM 1682 O O . THR A 1 207 ? -17.236 -10.723 6.106 1.00 88.94 207 THR A O 1
ATOM 1685 N N . THR A 1 208 ? -18.880 -9.949 7.423 1.00 89.94 208 THR A N 1
ATOM 1686 C CA . THR A 1 208 ? -19.913 -9.777 6.392 1.00 89.94 208 THR A CA 1
ATOM 1687 C C . THR A 1 208 ? -19.873 -8.412 5.694 1.00 89.94 208 THR A C 1
ATOM 1689 O O . THR A 1 208 ? -20.769 -8.104 4.916 1.00 89.94 208 THR A O 1
ATOM 1692 N N . ARG A 1 209 ? -18.834 -7.597 5.937 1.00 88.12 209 ARG A N 1
ATOM 1693 C CA . ARG A 1 209 ? -18.624 -6.254 5.358 1.00 88.12 209 ARG A CA 1
ATOM 1694 C C . ARG A 1 209 ? -19.688 -5.209 5.714 1.00 88.12 209 ARG A C 1
ATOM 1696 O O . ARG A 1 209 ? -19.808 -4.198 5.031 1.00 88.12 209 ARG A O 1
ATOM 1703 N N . HIS A 1 210 ? -20.427 -5.409 6.801 1.00 93.94 210 HIS A N 1
ATOM 1704 C CA . HIS A 1 210 ? -21.301 -4.376 7.357 1.00 93.94 210 HIS A CA 1
ATOM 1705 C C . HIS A 1 210 ? -20.557 -3.535 8.390 1.00 93.94 210 HIS A C 1
ATOM 1707 O O . HIS A 1 210 ? -19.634 -4.027 9.038 1.00 93.94 210 HIS A O 1
ATOM 1713 N N . VAL A 1 211 ? -20.990 -2.288 8.591 1.00 95.50 211 VAL A N 1
ATOM 1714 C CA . VAL A 1 211 ? -20.450 -1.436 9.658 1.00 95.50 211 VAL A CA 1
ATOM 1715 C C . VAL A 1 211 ? -20.634 -2.123 11.012 1.00 95.50 211 VAL A C 1
ATOM 1717 O O . VAL A 1 211 ? -21.737 -2.518 11.402 1.00 95.50 211 VAL A O 1
ATOM 1720 N N . HIS A 1 212 ? -19.530 -2.277 11.731 1.00 94.94 212 HIS A N 1
ATOM 1721 C CA . HIS A 1 212 ? -19.480 -2.926 13.025 1.00 94.94 212 HIS A CA 1
ATOM 1722 C C . HIS A 1 212 ? -20.069 -1.991 14.088 1.00 94.94 212 HIS A C 1
ATOM 1724 O O . HIS A 1 212 ? -19.458 -0.995 14.458 1.00 94.94 212 HIS A O 1
ATOM 1730 N N . LYS A 1 213 ? -21.249 -2.329 14.621 1.00 94.56 213 LYS A N 1
ATOM 1731 C CA . LYS A 1 213 ? -21.982 -1.467 15.571 1.00 94.56 213 LYS A CA 1
ATOM 1732 C C . LYS A 1 213 ? -21.283 -1.294 16.923 1.00 94.56 213 LYS A C 1
ATOM 1734 O O . LYS A 1 213 ? -21.428 -0.259 17.558 1.00 94.56 213 LYS A O 1
ATOM 1739 N N . THR A 1 214 ? -20.531 -2.302 17.363 1.00 93.44 214 THR A N 1
ATOM 1740 C CA . THR A 1 214 ? -19.835 -2.300 18.664 1.00 93.44 214 THR A CA 1
ATOM 1741 C C . THR A 1 214 ? -18.364 -2.715 18.529 1.00 93.44 214 THR A C 1
ATOM 1743 O O . THR A 1 214 ? -18.007 -3.814 18.959 1.00 93.44 214 THR A O 1
ATOM 1746 N N . PRO A 1 215 ? -17.505 -1.915 17.864 1.00 93.44 215 PRO A N 1
ATOM 1747 C CA . PRO A 1 215 ? -16.097 -2.266 17.678 1.00 93.44 215 PRO A CA 1
ATOM 1748 C C . PRO A 1 215 ? -15.386 -2.450 19.024 1.00 93.44 215 PRO A C 1
ATOM 1750 O O . PRO A 1 215 ? -15.762 -1.841 20.024 1.00 93.44 215 PRO A O 1
ATOM 1753 N N . SER A 1 216 ? -14.342 -3.278 19.052 1.00 95.31 216 SER A N 1
ATOM 1754 C CA . SER A 1 216 ? -13.514 -3.464 20.252 1.00 95.31 216 SER A CA 1
ATOM 1755 C C . SER A 1 216 ? -12.839 -2.158 20.696 1.00 95.31 216 SER A C 1
ATOM 1757 O O . SER A 1 216 ? -12.632 -1.254 19.888 1.00 95.31 216 SER A O 1
ATOM 1759 N N . LYS A 1 217 ? -12.409 -2.080 21.964 1.00 93.88 217 LYS A N 1
ATOM 1760 C CA . LYS A 1 217 ? -11.643 -0.927 22.482 1.00 93.88 217 LYS A CA 1
ATOM 1761 C C . LYS A 1 217 ? -10.378 -0.636 21.665 1.00 93.88 217 LYS A C 1
ATOM 1763 O O . LYS A 1 217 ? -10.039 0.522 21.471 1.00 93.88 217 LYS A O 1
ATOM 1768 N N . ILE A 1 218 ? -9.729 -1.687 21.150 1.00 92.25 218 ILE A N 1
ATOM 1769 C CA . ILE A 1 218 ? -8.578 -1.588 20.237 1.00 92.25 218 ILE A CA 1
ATOM 1770 C C . ILE A 1 218 ? -8.952 -0.777 18.993 1.00 92.25 218 ILE A C 1
ATOM 1772 O O . ILE A 1 218 ? -8.244 0.149 18.622 1.00 92.25 218 ILE A O 1
ATOM 1776 N N . ALA A 1 219 ? -10.081 -1.112 18.364 1.00 92.50 219 ALA A N 1
ATOM 1777 C CA . ALA A 1 219 ? -10.557 -0.424 17.172 1.00 92.50 219 ALA A CA 1
ATOM 1778 C C . ALA A 1 219 ? -11.011 1.009 17.488 1.00 92.50 219 ALA A C 1
ATOM 1780 O O . ALA A 1 219 ? -10.660 1.938 16.774 1.00 92.50 219 ALA A O 1
ATOM 1781 N N . GLN A 1 220 ? -11.730 1.214 18.593 1.00 90.81 220 GLN A N 1
ATOM 1782 C CA . GLN A 1 220 ? -12.176 2.547 19.019 1.00 90.81 220 GLN A CA 1
ATOM 1783 C C . GLN A 1 220 ? -11.013 3.505 19.316 1.00 90.81 220 GLN A C 1
ATOM 1785 O O . GLN A 1 220 ? -11.147 4.702 19.092 1.00 90.81 220 GLN A O 1
ATOM 1790 N N . GLY A 1 221 ? -9.888 2.985 19.814 1.00 90.62 221 GLY A N 1
ATOM 1791 C CA . GLY A 1 221 ? -8.669 3.755 20.064 1.00 90.62 221 GLY A CA 1
ATOM 1792 C C . GLY A 1 221 ? -7.714 3.842 18.872 1.00 90.62 221 GLY A C 1
ATOM 1793 O O . GLY A 1 221 ? -6.633 4.408 19.020 1.00 90.62 221 GLY A O 1
ATOM 1794 N N . LEU A 1 222 ? -8.058 3.263 17.715 1.00 94.31 222 LEU A N 1
ATOM 1795 C CA . LEU A 1 222 ? -7.189 3.281 16.543 1.00 94.31 222 LEU A CA 1
ATOM 1796 C C . LEU A 1 222 ? -7.149 4.685 15.942 1.00 94.31 222 LEU A C 1
ATOM 1798 O O . LEU A 1 222 ? -8.160 5.187 15.457 1.00 94.31 222 LEU A O 1
ATOM 1802 N N . VAL A 1 223 ? -5.957 5.268 15.903 1.00 93.56 223 VAL A N 1
ATOM 1803 C CA . VAL A 1 223 ? -5.705 6.519 15.194 1.00 93.56 223 VAL A CA 1
ATOM 1804 C C . VAL A 1 223 ? -5.486 6.223 13.710 1.00 93.56 223 VAL A C 1
ATOM 1806 O O . VAL A 1 223 ? -4.616 5.426 13.354 1.00 93.56 223 VAL A O 1
ATOM 1809 N N . GLN A 1 224 ? -6.285 6.855 12.852 1.00 95.56 224 GLN A N 1
ATOM 1810 C CA . GLN A 1 224 ? -6.207 6.711 11.400 1.00 95.56 224 GLN A CA 1
ATOM 1811 C C . GLN A 1 224 ? -5.581 7.943 10.739 1.00 95.56 224 GLN A C 1
ATOM 1813 O O . GLN A 1 224 ? -5.938 9.083 11.053 1.00 95.56 224 GLN A O 1
ATOM 1818 N N . TYR A 1 225 ? -4.711 7.702 9.765 1.00 96.50 225 TYR A N 1
ATOM 1819 C CA . TYR A 1 225 ? -4.082 8.721 8.927 1.00 96.50 225 TYR A CA 1
ATOM 1820 C C . TYR A 1 225 ? -4.415 8.476 7.457 1.00 96.50 225 TYR A C 1
ATOM 1822 O O . TYR A 1 225 ? -4.716 7.349 7.066 1.00 96.50 225 TYR A O 1
ATOM 1830 N N . ALA A 1 226 ? -4.319 9.510 6.628 1.00 96.75 226 ALA A N 1
ATOM 1831 C CA . ALA A 1 226 ? -4.319 9.369 5.175 1.00 96.75 226 ALA A CA 1
ATOM 1832 C C . ALA A 1 226 ? -3.112 10.087 4.5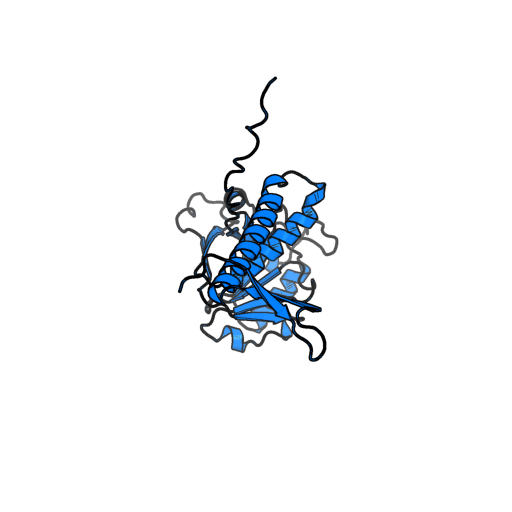81 1.00 96.75 226 ALA A C 1
ATOM 1834 O O . ALA A 1 226 ? -2.845 11.226 4.958 1.00 96.75 226 ALA A O 1
ATOM 1835 N N . VAL A 1 227 ? -2.414 9.447 3.643 1.00 96.75 227 VAL A N 1
ATOM 1836 C CA . VAL A 1 227 ? -1.299 10.022 2.878 1.00 96.75 227 VAL A CA 1
ATOM 1837 C C . VAL A 1 227 ? -1.562 9.925 1.381 1.00 96.75 227 VAL A C 1
ATOM 1839 O O . VAL A 1 227 ? -2.178 8.974 0.898 1.00 96.75 227 VAL A O 1
ATOM 1842 N N . GLY A 1 228 ? -1.083 10.923 0.648 1.00 95.12 228 GLY A N 1
ATOM 1843 C CA . GLY A 1 228 ? -1.292 11.064 -0.783 1.00 95.12 228 GLY A CA 1
ATOM 1844 C C . GLY A 1 228 ? -0.127 10.546 -1.605 1.00 95.12 228 GLY A C 1
ATOM 1845 O O . GLY A 1 228 ? 1.011 10.956 -1.380 1.00 95.12 228 GLY A O 1
ATOM 1846 N N . VAL A 1 229 ? -0.425 9.729 -2.613 1.00 92.56 229 VAL A N 1
ATOM 1847 C CA . VAL A 1 229 ? 0.518 9.389 -3.683 1.00 92.56 229 VAL A CA 1
ATOM 1848 C C . VAL A 1 229 ? 0.170 10.194 -4.928 1.00 92.56 229 VAL A C 1
ATOM 1850 O O . VAL A 1 229 ? -0.987 10.260 -5.355 1.00 92.56 229 VAL A O 1
ATOM 1853 N N . GLU A 1 230 ? 1.179 10.846 -5.495 1.00 88.88 230 GLU A N 1
ATOM 1854 C CA . GLU A 1 230 ? 1.046 11.602 -6.733 1.00 88.88 230 GLU A CA 1
ATOM 1855 C C . GLU A 1 230 ? 0.900 10.633 -7.914 1.00 88.88 230 GLU A C 1
ATOM 1857 O O . GLU A 1 230 ? 1.797 9.842 -8.202 1.00 88.88 230 GLU A O 1
ATOM 1862 N N . MET A 1 231 ? -0.235 10.707 -8.603 1.00 83.06 231 MET A N 1
ATOM 1863 C CA . MET A 1 231 ? -0.475 10.008 -9.861 1.00 83.06 231 MET A CA 1
ATOM 1864 C C . MET A 1 231 ? -0.427 11.054 -10.973 1.00 83.06 231 MET A C 1
ATOM 1866 O O . MET A 1 231 ? -1.459 11.629 -11.309 1.00 83.06 231 MET A O 1
ATOM 1870 N N . VAL A 1 232 ? 0.760 11.371 -11.495 1.00 67.38 232 VAL A N 1
ATOM 1871 C CA . VAL A 1 232 ? 0.873 12.287 -12.640 1.00 67.38 232 VAL A CA 1
ATOM 1872 C C . VAL A 1 232 ? 0.825 11.458 -13.919 1.00 67.38 232 VAL A C 1
ATOM 1874 O O . VAL A 1 232 ? 1.783 10.738 -14.194 1.00 67.38 232 VAL A O 1
ATOM 1877 N N . PRO A 1 233 ? -0.238 11.539 -14.735 1.00 54.12 233 PRO A N 1
ATOM 1878 C CA . PRO A 1 233 ? -0.108 11.170 -16.128 1.00 54.12 233 PRO A CA 1
ATOM 1879 C C . PRO A 1 233 ? 0.698 12.275 -16.809 1.00 54.12 233 PRO A C 1
ATOM 1881 O O . PRO A 1 233 ? 0.237 13.414 -16.926 1.00 54.12 233 PRO A O 1
ATOM 1884 N N . THR A 1 234 ? 1.914 11.971 -17.254 1.00 45.84 234 THR A N 1
ATOM 1885 C CA . THR A 1 234 ? 2.640 12.862 -18.158 1.00 45.84 234 THR A CA 1
ATOM 1886 C C . THR A 1 234 ? 1.902 12.830 -19.492 1.00 45.84 234 THR A C 1
ATOM 1888 O O . THR A 1 234 ? 2.189 12.018 -20.363 1.00 45.84 234 THR A O 1
ATOM 1891 N N . LEU A 1 235 ? 0.893 13.687 -19.664 1.00 41.69 235 LEU A N 1
ATOM 1892 C CA . LEU A 1 235 ? 0.261 13.908 -20.963 1.00 41.69 235 LEU A CA 1
ATOM 1893 C C . LEU A 1 235 ? 1.286 14.594 -21.877 1.00 41.69 235 LEU A C 1
ATOM 1895 O O . LEU A 1 235 ? 1.250 15.808 -22.093 1.00 41.69 235 LEU A O 1
ATOM 1899 N N . LYS A 1 236 ? 2.230 13.821 -22.423 1.00 38.78 236 LYS A N 1
ATOM 1900 C CA . LYS A 1 236 ? 2.957 14.234 -23.620 1.00 38.78 236 LYS A CA 1
ATOM 1901 C C . LYS A 1 236 ? 1.898 14.383 -24.702 1.00 38.78 236 LYS A C 1
ATOM 1903 O O . LYS A 1 236 ? 1.232 13.423 -25.068 1.00 38.78 236 LYS A O 1
ATOM 1908 N N . HIS A 1 237 ? 1.683 15.626 -25.118 1.00 35.59 237 HIS A N 1
ATOM 1909 C CA . HIS A 1 237 ? 0.688 16.008 -26.107 1.00 35.59 237 HIS A CA 1
ATOM 1910 C C . HIS A 1 237 ? 0.644 15.022 -27.279 1.00 35.59 237 HIS A C 1
ATOM 1912 O O . HIS A 1 237 ? 1.625 14.876 -28.009 1.00 35.59 237 HIS A O 1
ATOM 1918 N N . SER A 1 238 ? -0.534 14.443 -27.509 1.00 34.81 238 SER A N 1
ATOM 1919 C CA . SER A 1 238 ? -0.946 13.942 -28.817 1.00 34.81 238 SER A CA 1
ATOM 1920 C C . SER A 1 238 ? -1.019 15.126 -29.790 1.00 34.81 238 SER A C 1
ATOM 1922 O O . SER A 1 238 ? -2.089 15.664 -30.066 1.00 34.81 238 SER A O 1
ATOM 1924 N N . LYS A 1 239 ? 0.128 15.574 -30.305 1.00 40.84 239 LYS A N 1
ATOM 1925 C CA . LYS A 1 239 ? 0.180 16.321 -31.563 1.00 40.84 239 LYS A CA 1
ATOM 1926 C C . LYS A 1 239 ? 0.111 15.301 -32.691 1.00 40.84 239 LYS A C 1
ATOM 1928 O O . LYS A 1 239 ? 1.154 14.849 -33.135 1.00 40.84 239 LYS A O 1
ATOM 1933 N N . HIS A 1 240 ? -1.096 14.901 -33.078 1.00 37.94 240 HIS A N 1
ATOM 1934 C CA . HIS A 1 240 ? -1.428 14.418 -34.425 1.00 37.94 240 HIS A CA 1
ATOM 1935 C C . HIS A 1 240 ? -2.919 14.074 -34.484 1.00 37.94 240 HIS A C 1
ATOM 1937 O O . HIS A 1 240 ? -3.297 12.908 -34.485 1.00 37.94 240 HIS A O 1
ATOM 1943 N N . LEU A 1 241 ? -3.774 15.097 -34.506 1.00 34.75 241 LEU A N 1
ATOM 1944 C CA . LEU A 1 241 ? -5.166 14.933 -34.944 1.00 34.75 241 LEU A CA 1
ATOM 1945 C C . LEU A 1 241 ? -5.759 16.169 -35.647 1.00 34.75 241 LEU A C 1
ATOM 1947 O O . LEU A 1 241 ? -6.936 16.139 -35.978 1.00 34.75 241 LEU A O 1
ATOM 1951 N N . ASP A 1 242 ? -4.946 17.186 -35.968 1.00 37.00 242 ASP A N 1
ATOM 1952 C CA . ASP A 1 242 ? -5.404 18.387 -36.694 1.00 37.00 242 ASP A CA 1
ATOM 1953 C C . ASP A 1 242 ? -4.978 18.449 -38.175 1.00 37.00 242 ASP A C 1
ATOM 1955 O O . ASP A 1 242 ? -5.359 19.381 -38.874 1.00 37.00 242 ASP A O 1
ATOM 1959 N N . ASP A 1 243 ? -4.267 17.446 -38.702 1.00 38.44 243 ASP A N 1
ATOM 1960 C CA . ASP A 1 243 ? -3.935 17.384 -40.136 1.00 38.44 243 ASP A CA 1
ATOM 1961 C C . ASP A 1 243 ? -4.827 16.367 -40.862 1.00 38.44 243 ASP A C 1
ATOM 1963 O O . ASP A 1 243 ? -4.374 15.343 -41.374 1.00 38.44 243 ASP A O 1
ATOM 1967 N N . LEU A 1 244 ? -6.128 16.653 -40.904 1.00 36.66 244 LEU A N 1
ATOM 1968 C CA . LEU A 1 244 ? -7.000 16.162 -41.970 1.00 36.66 244 LEU A CA 1
ATOM 1969 C C . LEU A 1 244 ? -7.365 17.369 -42.841 1.00 36.66 244 LEU A C 1
ATOM 1971 O O . LEU A 1 244 ? -7.996 18.299 -42.336 1.00 36.66 244 LEU A O 1
ATOM 1975 N N . PRO A 1 245 ? -6.970 17.400 -44.126 1.00 37.00 245 PRO A N 1
ATOM 1976 C CA . PRO A 1 245 ? -7.326 18.510 -44.992 1.00 37.00 245 PRO A CA 1
ATOM 1977 C C . PRO A 1 245 ? -8.843 18.521 -45.190 1.00 37.00 245 PRO A C 1
ATOM 1979 O O . PRO A 1 245 ? -9.445 17.524 -45.593 1.00 37.00 245 PRO A O 1
ATOM 1982 N N . ALA A 1 246 ? -9.461 19.663 -44.901 1.00 44.56 246 ALA A N 1
ATOM 1983 C CA . ALA A 1 246 ? -10.792 19.962 -45.394 1.00 44.56 246 ALA A CA 1
ATOM 1984 C C . ALA A 1 246 ? -10.691 20.237 -46.902 1.00 44.56 246 ALA A C 1
ATOM 1986 O O . ALA A 1 246 ? -10.046 21.210 -47.278 1.00 44.56 246 ALA A O 1
ATOM 1987 N N . ASN A 1 247 ? -11.332 19.365 -47.691 1.00 39.84 247 ASN A N 1
ATOM 1988 C CA . ASN A 1 247 ? -11.716 19.485 -49.110 1.00 39.84 247 ASN A CA 1
ATOM 1989 C C . ASN A 1 247 ? -10.701 20.071 -50.104 1.00 39.84 247 ASN A C 1
ATOM 1991 O O . ASN A 1 247 ? -10.536 21.309 -50.147 1.00 39.84 247 ASN A O 1
#

Solvent-accessible surface area (backbone atoms only — not comparable to full-atom values): 14586 Å² total; per-residue (Å²): 133,86,73,94,47,67,65,41,79,46,75,34,68,53,101,88,37,86,70,77,50,65,52,77,46,56,60,38,70,70,49,46,52,52,52,50,51,49,53,52,50,52,52,51,33,51,55,45,36,50,45,59,77,44,63,84,42,71,90,49,43,70,59,41,39,51,52,48,42,52,51,51,55,46,66,64,62,43,81,44,74,45,73,31,51,33,40,72,41,81,68,93,50,90,80,66,77,82,65,83,35,68,49,76,41,58,47,70,43,50,77,45,76,36,86,51,80,84,72,58,61,71,69,63,74,71,37,83,47,37,37,37,38,36,57,77,56,85,82,43,72,46,46,64,34,39,39,33,64,39,86,53,34,35,41,30,28,58,43,78,58,82,80,61,56,37,28,42,72,42,48,53,56,50,48,55,56,29,58,78,68,74,50,63,73,46,41,32,36,40,29,49,41,89,46,42,86,77,52,58,72,64,52,44,17,40,98,84,70,42,77,45,90,77,65,53,72,70,61,73,68,55,66,47,32,33,28,21,45,85,81,76,51,77,77,72,74,84,87,79,80,80,88,67,86,81,130

Sequence (247 aa):
MYSHRLLHMFPQHSSSQAYHGFYVTFGSDKIAEQVYDNVMNESMENLTAFMVINMEDTNSSSFRGKLFEIFCHHHWSSSGQHKLIGKLLHSDSQASQEAEYSIAIPQLVEVRSFSKLSDIPVSEFAEAKALYFRPKQKNFACIDSIYWNGQMCYLLQMTISNDHGIAHESLVKIHDWATKRGINYEYVFVVPKGQVQDYKVQNFLTTTRHVHKTPSKIAQGLVQYAVGVEMVPTLKHSKHLDDLPAN

Radius of gyration: 24.06 Å; Cα contacts (8 Å, |Δi|>4): 372; chains: 1; bounding box: 54×48×72 Å

Secondary structure (DSSP, 8-state):
-----SEEEEEE--SS-S-SEEEEEES-HHHHHHHHHHHHHHHHHHHHHHHHHTTT-STTHHHHHHHHHHHHHHHHHSSS-EEEEEEES---SGGGTTS-EEEEE-S--EEEEESSGGGS-GGGGTSSS-EEEEESSS--TT-SEEEE-SS-EEEEEE-S-S---EEHHHHHHHHHHHHTTT--EEEEEEEEGGGTTT--PPPEE-TTSSB-SS--HHHHT--EEEEEEP----------SS-----

Mean predicted aligned error: 9.7 Å

InterPro domains:
  IPR052980 Crinkler effector [PTHR33129] (2-204)

Foldseek 3Di:
DDDPDQKDKAADDDPVDRGDDIDIDGPDPVSVVVVVVVVVVVVLLVLLCVLVVCVVPPVCQVVSFVSQLVVVVCVLQAQDWDKWWFDWQPDPDPVPPPDTDIDIRHRDEAEEEDADLVRDDLVVLQAQGWYKYAYPDCPLVQARIWIRNNHEIEGEDEGADLADAGAQVSLVVVVVSCVVSVHHYAYEYEYAQVCRVVRHDYFYAYPVRDGDPDGDPSVVPHTYMYTHDYSDNPCPDPPDDPPDDDD

Nearest PDB structures (foldseek):
  4tkd-assembly1_B  TM=5.318E-01  e=3.171E-01  Saccharolobus solfataricus P2
  5w40-assembly1_A  TM=3.958E-01  e=2.476E-01  Ralstonia solanacearum
  7swl-assembly1_B  TM=2.077E-01  e=3.761E+00  Thermochaetoides thermophila
  8xqx-assembly1_C  TM=1.305E-01  e=6.168E+00  Chlamydomonas reinhardtii